Protein AF-Q0BGH8-F1 (afdb_monomer)

Secondary structure (DSSP, 8-state):
-GGGSS-HHHHHHHHHHHHHHHHHTTT-PPPHHHHHHHHHHHHHHHHHHTT-EEE---HHHHHHHHH---STT-BGGG---SSSEEEE---TTSTTTTTTEEEEEEEEEEEEEETTEEEEEEE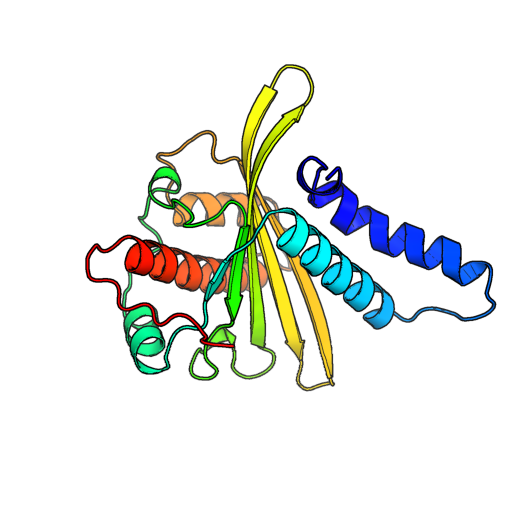EEEEEE-TTS-EEEEEEEEE-S-TT-BHHHHHHHHHHHS-TTTHHHHHHHHHHHHHHHHHHHHHHTSTT--------

Structure (mmCIF, N/CA/C/O backbone):
data_AF-Q0BGH8-F1
#
_entry.id   AF-Q0BGH8-F1
#
loop_
_atom_site.group_PDB
_atom_site.id
_atom_site.type_symbol
_atom_site.label_atom_id
_atom_site.label_alt_id
_atom_site.label_comp_id
_atom_site.label_asym_id
_atom_site.label_entity_id
_atom_site.label_seq_id
_atom_site.pdbx_PDB_ins_code
_atom_site.Cartn_x
_atom_site.Cartn_y
_atom_site.Cartn_z
_atom_site.occupancy
_atom_site.B_iso_or_equiv
_atom_site.auth_seq_id
_atom_site.auth_comp_id
_atom_site.auth_asym_id
_atom_site.auth_atom_id
_atom_site.pdbx_PDB_model_num
ATOM 1 N N . MET A 1 1 ? 8.820 -18.113 9.635 1.00 51.16 1 MET A N 1
ATOM 2 C CA . MET A 1 1 ? 9.498 -17.682 8.392 1.00 51.16 1 MET A CA 1
ATOM 3 C C . MET A 1 1 ? 10.102 -16.299 8.617 1.00 51.16 1 MET A C 1
ATOM 5 O O . MET A 1 1 ? 9.390 -15.420 9.074 1.00 51.16 1 MET A O 1
ATOM 9 N N . MET A 1 2 ? 11.405 -16.126 8.369 1.00 68.00 2 MET A N 1
ATOM 10 C CA . MET A 1 2 ? 12.213 -15.000 8.879 1.00 68.00 2 MET A CA 1
ATOM 11 C C . MET A 1 2 ? 11.871 -13.628 8.251 1.00 68.00 2 MET A C 1
ATOM 13 O O . MET A 1 2 ? 12.008 -12.605 8.904 1.00 68.00 2 MET A O 1
ATOM 17 N N . LEU A 1 3 ? 11.358 -13.582 7.012 1.00 73.00 3 LEU A N 1
ATOM 18 C CA . LEU A 1 3 ? 11.039 -12.331 6.289 1.00 73.00 3 LEU A CA 1
ATOM 19 C C . LEU A 1 3 ? 9.899 -11.503 6.911 1.00 73.00 3 LEU A C 1
ATOM 21 O O . LEU A 1 3 ? 9.822 -10.288 6.706 1.00 73.00 3 LEU A O 1
ATOM 25 N N . ALA A 1 4 ? 9.012 -12.141 7.679 1.00 69.06 4 ALA A N 1
ATOM 26 C CA . ALA A 1 4 ? 7.889 -11.468 8.326 1.00 69.06 4 ALA A CA 1
ATOM 27 C C . ALA A 1 4 ? 8.313 -10.557 9.495 1.00 69.06 4 ALA A C 1
ATOM 29 O O . ALA A 1 4 ? 7.564 -9.654 9.857 1.00 69.06 4 ALA A O 1
ATOM 30 N N . SER A 1 5 ? 9.512 -10.759 10.052 1.00 72.38 5 SER A N 1
ATOM 31 C CA . SER A 1 5 ? 10.025 -10.028 11.220 1.00 72.38 5 SER A CA 1
ATOM 32 C C . SER A 1 5 ? 11.093 -8.979 10.890 1.00 72.38 5 SER A C 1
ATOM 34 O O . SER A 1 5 ? 11.499 -8.231 11.770 1.00 72.38 5 SER A O 1
ATOM 36 N N . TYR A 1 6 ? 11.566 -8.905 9.642 1.00 76.94 6 TYR A N 1
ATOM 37 C CA . TYR A 1 6 ? 12.558 -7.904 9.234 1.00 76.94 6 TYR A CA 1
ATOM 38 C C . TYR A 1 6 ? 11.929 -6.540 8.925 1.00 76.94 6 TYR A C 1
ATOM 40 O O . TYR A 1 6 ? 10.777 -6.447 8.486 1.00 76.94 6 TYR A O 1
ATOM 48 N N . SER A 1 7 ? 12.737 -5.486 9.095 1.00 84.75 7 SER A N 1
ATOM 49 C CA . SER A 1 7 ? 12.401 -4.125 8.671 1.00 84.75 7 SER A CA 1
ATOM 50 C C . SER A 1 7 ? 12.221 -4.068 7.154 1.00 84.75 7 SER A C 1
ATOM 52 O O . SER A 1 7 ? 13.156 -4.327 6.392 1.00 84.75 7 SER A O 1
ATOM 54 N N . ILE A 1 8 ? 11.010 -3.718 6.720 1.00 86.81 8 ILE A N 1
ATOM 55 C CA . ILE A 1 8 ? 10.686 -3.592 5.297 1.00 86.81 8 ILE A CA 1
ATOM 56 C C . ILE A 1 8 ? 11.454 -2.419 4.684 1.00 86.81 8 ILE A C 1
ATOM 58 O O . ILE A 1 8 ? 11.935 -2.567 3.572 1.00 86.81 8 ILE A O 1
ATOM 62 N N . ASP A 1 9 ? 11.651 -1.309 5.403 1.00 88.06 9 ASP A N 1
ATOM 63 C CA . ASP A 1 9 ? 12.433 -0.159 4.922 1.00 88.06 9 ASP A CA 1
ATOM 64 C C . ASP A 1 9 ? 13.866 -0.554 4.575 1.00 88.06 9 ASP A C 1
ATOM 66 O O . ASP A 1 9 ? 14.388 -0.196 3.518 1.00 88.06 9 ASP A O 1
ATOM 70 N N . LEU A 1 10 ? 14.498 -1.332 5.460 1.00 87.75 10 LEU A N 1
ATOM 71 C CA . LEU A 1 10 ? 15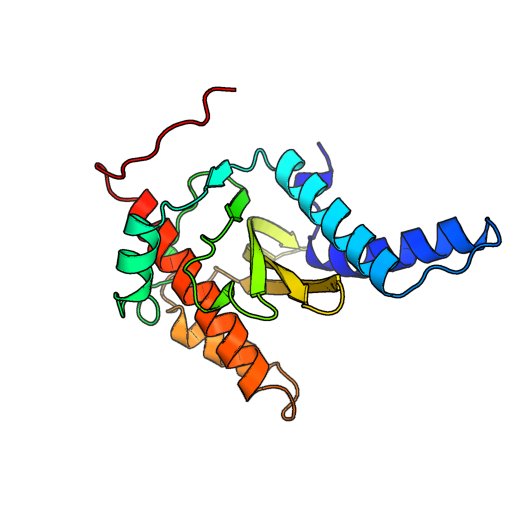.848 -1.834 5.241 1.00 87.75 10 LEU A CA 1
ATOM 72 C C . LEU A 1 10 ? 15.873 -2.739 4.007 1.00 87.75 10 LEU A C 1
ATOM 74 O O . LEU A 1 10 ? 16.669 -2.522 3.099 1.00 87.75 10 LEU A O 1
ATOM 78 N N . LEU A 1 11 ? 14.976 -3.727 3.943 1.00 89.44 11 LEU A N 1
ATOM 79 C CA . LEU A 1 11 ? 14.931 -4.664 2.822 1.00 89.44 11 LEU A CA 1
ATOM 80 C C . LEU A 1 11 ? 14.634 -3.949 1.495 1.00 89.44 11 LEU A C 1
ATOM 82 O O . LEU A 1 11 ? 15.295 -4.221 0.498 1.00 89.44 11 LEU A O 1
ATOM 86 N N . PHE A 1 12 ? 13.692 -3.008 1.479 1.00 89.81 12 PHE A N 1
ATOM 87 C CA . PHE A 1 12 ? 13.288 -2.256 0.290 1.00 89.81 12 PHE A CA 1
ATOM 88 C C . PHE A 1 12 ? 14.437 -1.418 -0.290 1.00 89.81 12 PHE A C 1
ATOM 90 O O . PHE A 1 12 ? 14.577 -1.302 -1.511 1.00 89.81 12 PHE A O 1
ATOM 97 N N . ASN A 1 13 ? 15.294 -0.875 0.579 1.00 89.19 13 ASN A N 1
ATOM 98 C CA . ASN A 1 13 ? 16.452 -0.076 0.181 1.00 89.19 13 ASN A CA 1
ATOM 99 C C . ASN A 1 13 ? 17.693 -0.922 -0.148 1.00 89.19 13 ASN A C 1
ATOM 101 O O . ASN A 1 13 ? 18.413 -0.608 -1.100 1.00 89.19 13 ASN A O 1
ATOM 105 N N . GLU A 1 14 ? 17.947 -1.996 0.603 1.00 90.19 14 GLU A N 1
ATOM 106 C CA . GLU A 1 14 ? 19.161 -2.810 0.465 1.00 90.19 14 GLU A CA 1
ATOM 107 C C . GLU A 1 14 ? 19.042 -3.919 -0.581 1.00 90.19 14 GLU A C 1
ATOM 109 O O . GLU A 1 14 ? 20.022 -4.239 -1.254 1.00 90.19 14 GLU A O 1
ATOM 114 N N . PHE A 1 15 ? 17.857 -4.497 -0.786 1.00 89.88 15 PHE A N 1
ATOM 115 C CA . PHE A 1 15 ? 17.700 -5.626 -1.702 1.00 89.88 15 PHE A CA 1
ATOM 116 C C . PHE A 1 15 ? 18.106 -5.301 -3.151 1.00 89.88 15 PHE A C 1
ATOM 118 O O . PHE A 1 15 ? 18.861 -6.081 -3.735 1.00 89.88 15 PHE A O 1
ATOM 125 N N . PRO A 1 16 ? 17.746 -4.142 -3.739 1.00 88.00 16 PRO A N 1
ATOM 126 C CA . PRO A 1 16 ? 18.235 -3.784 -5.072 1.00 88.00 16 PRO A CA 1
ATOM 127 C C . PRO A 1 16 ? 19.762 -3.616 -5.127 1.00 88.00 16 PRO A C 1
ATOM 129 O O . PRO A 1 16 ? 20.388 -3.950 -6.134 1.00 88.00 16 PRO A O 1
ATOM 132 N N . ARG A 1 17 ? 20.394 -3.140 -4.040 1.00 86.69 17 ARG A N 1
ATOM 133 C CA . ARG A 1 17 ? 21.864 -3.028 -3.938 1.00 86.69 17 ARG A CA 1
ATOM 134 C C . ARG A 1 17 ? 22.521 -4.404 -3.895 1.00 86.69 17 ARG A C 1
ATOM 136 O O . ARG A 1 17 ? 23.538 -4.620 -4.559 1.00 86.69 17 ARG A O 1
ATOM 143 N N . PHE A 1 18 ? 21.918 -5.334 -3.159 1.00 87.56 18 PHE A N 1
ATOM 144 C CA . PHE A 1 18 ? 22.338 -6.728 -3.114 1.00 87.56 18 PHE A CA 1
ATOM 145 C C . PHE A 1 18 ? 22.243 -7.378 -4.500 1.00 87.56 18 PHE A C 1
ATOM 147 O O . PHE A 1 18 ? 23.251 -7.874 -5.000 1.00 87.56 18 PHE A O 1
ATOM 154 N N . VAL A 1 19 ? 21.091 -7.274 -5.174 1.00 87.12 19 VAL A N 1
ATOM 155 C CA . VAL A 1 19 ? 20.891 -7.799 -6.538 1.00 87.12 19 VAL A CA 1
ATOM 156 C C . VAL A 1 19 ? 21.927 -7.220 -7.503 1.00 87.12 19 VAL A C 1
ATOM 158 O O . VAL A 1 19 ? 22.591 -7.967 -8.219 1.00 87.12 19 VAL A O 1
ATOM 161 N N . LYS A 1 20 ? 22.168 -5.905 -7.458 1.00 85.69 20 LYS A N 1
ATOM 162 C CA . LYS A 1 20 ? 23.208 -5.255 -8.267 1.00 85.69 20 LYS A CA 1
ATOM 163 C C . LYS A 1 20 ? 24.607 -5.809 -7.998 1.00 85.69 20 LYS A C 1
ATOM 165 O O . LYS A 1 20 ? 25.396 -5.948 -8.929 1.00 85.69 20 LYS A O 1
ATOM 170 N N . THR A 1 21 ? 24.929 -6.126 -6.748 1.00 84.25 21 THR A N 1
ATOM 171 C CA . THR A 1 21 ? 26.228 -6.706 -6.378 1.00 84.25 21 THR A CA 1
ATOM 172 C C . THR A 1 21 ? 26.361 -8.141 -6.887 1.00 84.25 21 THR A C 1
ATOM 174 O O . THR A 1 21 ? 27.388 -8.477 -7.471 1.00 84.25 21 THR A O 1
ATOM 177 N N . CYS A 1 22 ? 25.311 -8.956 -6.760 1.00 81.00 22 CYS A N 1
ATOM 178 C CA . CYS A 1 22 ? 25.288 -10.331 -7.261 1.00 81.00 22 CYS A CA 1
ATOM 179 C C . CYS A 1 22 ? 25.309 -10.418 -8.792 1.00 81.00 22 CYS A C 1
ATOM 181 O O . CYS A 1 22 ? 25.899 -11.341 -9.339 1.00 81.00 22 CYS A O 1
ATOM 183 N N . VAL A 1 23 ? 24.693 -9.475 -9.508 1.00 78.31 23 VAL A N 1
ATOM 184 C CA . VAL A 1 23 ? 24.671 -9.493 -10.983 1.00 78.31 23 VAL A CA 1
ATOM 185 C C . VAL A 1 23 ? 25.941 -8.891 -11.586 1.00 78.31 23 VAL A C 1
ATOM 187 O O . VAL A 1 23 ? 26.369 -9.318 -12.652 1.00 78.31 23 VAL A O 1
ATOM 190 N N . ARG A 1 24 ? 26.641 -7.989 -10.880 1.00 63.47 24 ARG A N 1
ATOM 191 C CA . ARG A 1 24 ? 27.976 -7.514 -11.297 1.00 63.47 24 ARG A CA 1
ATOM 192 C C . ARG A 1 24 ? 28.989 -8.648 -11.469 1.00 63.47 24 ARG A C 1
ATOM 194 O O . ARG A 1 24 ? 29.865 -8.535 -12.320 1.00 63.47 24 ARG A O 1
ATOM 201 N N . SER A 1 25 ? 28.859 -9.744 -10.718 1.00 62.34 25 SER A N 1
ATOM 202 C CA . SER A 1 25 ? 29.666 -10.952 -10.946 1.00 62.34 25 SER A CA 1
ATOM 203 C C . SER A 1 25 ? 29.303 -11.724 -12.224 1.00 62.34 25 SER A C 1
ATOM 205 O O . SER A 1 25 ? 30.065 -12.595 -12.628 1.00 62.34 25 SER A O 1
ATOM 207 N N . PHE A 1 26 ? 28.198 -11.385 -12.894 1.00 58.03 26 PHE A N 1
ATOM 208 C CA . PHE A 1 26 ? 27.678 -12.032 -14.103 1.00 58.03 26 PHE A CA 1
ATOM 209 C C . PHE A 1 26 ? 27.655 -11.100 -15.331 1.00 58.03 26 PHE A C 1
ATOM 211 O O . PHE A 1 26 ? 26.702 -11.134 -16.092 1.00 58.03 26 PHE A O 1
ATOM 218 N N . ALA A 1 27 ? 28.678 -10.260 -15.545 1.00 56.66 27 ALA A N 1
ATOM 219 C CA . ALA A 1 27 ? 28.968 -9.507 -16.790 1.00 56.66 27 ALA A CA 1
ATOM 220 C C . ALA A 1 27 ? 27.839 -8.668 -17.456 1.00 56.66 27 ALA A C 1
ATOM 222 O O . ALA A 1 27 ? 28.082 -8.026 -18.475 1.00 56.66 27 ALA A O 1
ATOM 223 N N . THR A 1 28 ? 26.632 -8.620 -16.894 1.00 68.25 28 THR A N 1
ATOM 224 C CA . THR A 1 28 ? 25.460 -7.916 -17.419 1.00 68.25 28 THR A CA 1
ATOM 225 C C . THR A 1 28 ? 25.169 -6.712 -16.534 1.00 68.25 28 THR A C 1
ATOM 227 O O . THR A 1 28 ? 25.144 -6.801 -15.306 1.00 68.25 28 THR A O 1
ATOM 230 N N . SER A 1 29 ? 25.003 -5.543 -17.150 1.00 73.06 29 SER A N 1
ATOM 231 C CA . SER A 1 29 ? 24.569 -4.343 -16.441 1.00 73.06 29 SER A CA 1
ATOM 232 C C . SER A 1 29 ? 23.060 -4.397 -16.235 1.00 73.06 29 SER A C 1
ATOM 234 O O . SER A 1 29 ? 22.333 -4.538 -17.212 1.00 73.06 29 SER A O 1
ATOM 236 N N . LEU A 1 30 ? 22.612 -4.240 -14.990 1.00 81.12 30 LEU A N 1
ATOM 237 C CA . LEU A 1 30 ? 21.200 -4.018 -14.679 1.00 81.12 30 LEU A CA 1
ATOM 238 C C . LEU A 1 30 ? 20.799 -2.591 -15.040 1.00 81.12 30 LEU A C 1
ATOM 240 O O . LEU A 1 30 ? 21.533 -1.645 -14.716 1.00 81.12 30 LEU A O 1
ATOM 244 N N . ASP A 1 31 ? 19.630 -2.444 -15.647 1.00 87.50 31 ASP A N 1
ATOM 245 C CA . ASP A 1 31 ? 19.007 -1.144 -15.863 1.00 87.50 31 ASP A CA 1
ATOM 246 C C . ASP A 1 31 ? 18.201 -0.695 -14.615 1.00 87.50 31 ASP A C 1
ATOM 248 O O . ASP A 1 31 ? 18.101 -1.425 -13.619 1.00 87.50 31 ASP A O 1
ATOM 252 N N . PRO A 1 32 ? 17.671 0.542 -14.581 1.00 88.12 32 PRO A N 1
ATOM 253 C CA . PRO A 1 32 ? 16.844 1.000 -13.464 1.00 88.12 32 PRO A CA 1
ATOM 254 C C . PRO A 1 32 ? 15.549 0.195 -13.250 1.00 88.12 32 PRO A C 1
ATOM 256 O O . PRO A 1 32 ? 15.140 0.029 -12.099 1.00 88.12 32 PRO A O 1
ATOM 259 N N . GLN A 1 33 ? 14.925 -0.329 -14.310 1.00 91.19 33 GLN A N 1
ATOM 260 C CA . GLN A 1 33 ? 13.687 -1.114 -14.226 1.00 91.19 33 GLN A CA 1
ATOM 261 C C . GLN A 1 33 ? 13.926 -2.491 -13.599 1.00 91.19 33 GLN A C 1
ATOM 263 O O . GLN A 1 33 ? 13.078 -2.993 -12.858 1.00 91.19 33 GLN A O 1
ATOM 268 N N . ASP A 1 34 ? 15.103 -3.084 -13.792 1.00 90.31 34 ASP A N 1
ATOM 269 C CA . ASP A 1 34 ? 15.504 -4.306 -13.089 1.00 90.31 34 ASP A CA 1
ATOM 270 C C . ASP A 1 34 ? 15.522 -4.113 -11.564 1.00 90.31 34 ASP A C 1
ATOM 272 O O . ASP A 1 34 ? 15.123 -4.997 -10.796 1.00 90.31 34 ASP A O 1
ATOM 276 N N . LEU A 1 35 ? 15.952 -2.936 -11.098 1.00 90.69 35 LEU A N 1
ATOM 277 C CA . LEU A 1 35 ? 15.976 -2.605 -9.672 1.00 90.69 35 LEU A CA 1
ATOM 278 C C . LEU A 1 35 ? 14.564 -2.382 -9.117 1.00 90.69 35 LEU A C 1
ATOM 280 O O . LEU A 1 35 ? 14.269 -2.823 -8.003 1.00 90.69 35 LEU A O 1
ATOM 284 N N . GLU A 1 36 ? 13.677 -1.758 -9.892 1.00 92.62 36 GLU A N 1
ATOM 285 C CA . GLU A 1 36 ? 12.253 -1.667 -9.552 1.00 92.62 36 GLU A CA 1
ATOM 286 C C . GLU A 1 36 ? 11.607 -3.063 -9.505 1.00 92.62 36 GLU A C 1
ATOM 288 O O . GLU A 1 36 ? 10.834 -3.372 -8.593 1.00 92.62 36 GLU A O 1
ATOM 293 N N . ASN A 1 37 ? 11.991 -3.965 -10.413 1.00 90.88 37 ASN A N 1
ATOM 294 C CA . ASN A 1 37 ? 11.515 -5.350 -10.434 1.00 90.88 37 ASN A CA 1
ATOM 295 C C . ASN A 1 37 ? 11.962 -6.106 -9.185 1.00 90.88 37 ASN A C 1
ATOM 297 O O . ASN A 1 37 ? 11.173 -6.856 -8.600 1.00 90.88 37 ASN A O 1
ATOM 301 N N . ALA A 1 38 ? 13.199 -5.876 -8.740 1.00 91.75 38 ALA A N 1
ATOM 302 C CA . ALA A 1 38 ? 13.709 -6.424 -7.493 1.00 91.75 38 ALA A CA 1
ATOM 303 C C . ALA A 1 38 ? 12.876 -5.947 -6.289 1.00 91.75 38 ALA A C 1
ATOM 305 O O . ALA A 1 38 ? 12.455 -6.779 -5.482 1.00 91.75 38 ALA A O 1
ATOM 306 N N . ARG A 1 39 ? 12.559 -4.645 -6.193 1.00 93.25 39 ARG A N 1
ATOM 307 C CA . ARG A 1 39 ? 11.682 -4.105 -5.132 1.00 93.25 39 ARG A CA 1
ATOM 308 C C . ARG A 1 39 ? 10.289 -4.722 -5.176 1.00 93.25 39 ARG A C 1
ATOM 310 O O . ARG A 1 39 ? 9.794 -5.193 -4.154 1.00 93.25 39 ARG A O 1
ATOM 317 N 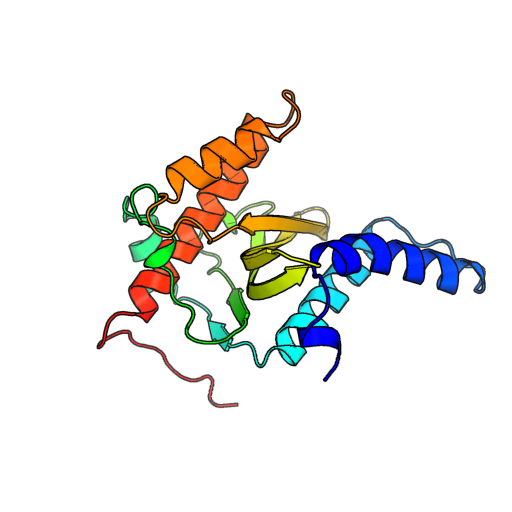N . ARG A 1 40 ? 9.671 -4.787 -6.359 1.00 91.75 40 ARG A N 1
ATOM 318 C CA . ARG A 1 40 ? 8.348 -5.400 -6.557 1.00 91.75 40 ARG A CA 1
ATOM 319 C C . ARG A 1 40 ? 8.334 -6.872 -6.136 1.00 91.75 40 ARG A C 1
ATOM 321 O O . ARG A 1 40 ? 7.427 -7.301 -5.421 1.00 91.75 40 ARG A O 1
ATOM 328 N N . SER A 1 41 ? 9.346 -7.637 -6.548 1.00 92.12 41 SER A N 1
ATOM 329 C CA . SER A 1 41 ? 9.502 -9.051 -6.189 1.00 92.12 41 SER A CA 1
ATOM 330 C C . SER A 1 41 ? 9.655 -9.238 -4.680 1.00 92.12 41 SER A C 1
ATOM 332 O O . SER A 1 41 ? 8.957 -10.064 -4.089 1.00 92.12 41 SER A O 1
ATOM 334 N N . LEU A 1 42 ? 10.503 -8.431 -4.037 1.00 92.38 42 LEU A N 1
ATOM 335 C CA . LEU A 1 42 ? 10.683 -8.447 -2.589 1.00 92.38 42 LEU A CA 1
ATOM 336 C C . LEU A 1 42 ? 9.364 -8.164 -1.859 1.00 92.38 42 LEU A C 1
ATOM 338 O O . LEU A 1 42 ? 8.975 -8.936 -0.986 1.00 92.38 42 LEU A O 1
ATOM 342 N N . THR A 1 43 ? 8.650 -7.099 -2.230 1.00 92.56 43 THR A N 1
ATOM 343 C CA . THR A 1 43 ? 7.360 -6.745 -1.617 1.00 92.56 43 THR A CA 1
ATOM 344 C C . THR A 1 43 ? 6.365 -7.900 -1.713 1.00 92.56 43 THR A C 1
ATOM 346 O O . THR A 1 43 ? 5.694 -8.217 -0.731 1.00 92.56 43 THR A O 1
ATOM 349 N N . ARG A 1 44 ? 6.313 -8.591 -2.860 1.00 92.19 44 ARG A N 1
ATOM 350 C CA . ARG A 1 44 ? 5.465 -9.776 -3.049 1.00 92.19 44 ARG A CA 1
ATOM 351 C C . ARG A 1 44 ? 5.871 -10.933 -2.133 1.00 92.19 44 ARG A C 1
ATOM 353 O O . ARG A 1 44 ? 5.005 -11.566 -1.534 1.00 92.19 44 ARG A O 1
ATOM 360 N N . GLN A 1 45 ? 7.168 -11.202 -1.992 1.00 92.69 45 GLN A N 1
ATOM 361 C CA . GLN A 1 45 ? 7.669 -12.244 -1.090 1.00 92.69 45 GLN A CA 1
ATOM 362 C C . GLN A 1 45 ? 7.332 -11.932 0.373 1.00 92.69 45 GLN A C 1
ATOM 364 O O . GLN A 1 45 ? 6.856 -12.807 1.092 1.00 92.69 45 GLN A O 1
ATOM 369 N N . ILE A 1 46 ? 7.513 -10.680 0.800 1.00 92.50 46 ILE A N 1
ATOM 370 C CA . ILE A 1 46 ? 7.164 -10.200 2.144 1.00 92.50 46 ILE A CA 1
ATOM 371 C C . ILE A 1 46 ? 5.651 -10.322 2.387 1.00 92.50 46 ILE A C 1
ATOM 373 O O . ILE A 1 46 ? 5.242 -10.774 3.453 1.00 92.50 46 ILE A O 1
ATOM 377 N N . TYR A 1 47 ? 4.827 -9.966 1.399 1.00 94.19 47 TYR A N 1
ATOM 378 C CA . TYR A 1 47 ? 3.369 -10.096 1.447 1.00 94.19 47 TYR A CA 1
ATOM 379 C C . TYR A 1 47 ? 2.915 -11.544 1.652 1.00 94.19 47 TYR A C 1
ATOM 381 O O . TYR A 1 47 ? 2.192 -11.828 2.609 1.00 94.19 47 TYR A O 1
ATOM 389 N N . HIS A 1 48 ? 3.390 -12.473 0.816 1.00 92.75 48 HIS A N 1
ATOM 390 C CA . HIS A 1 48 ? 3.075 -13.893 0.985 1.00 92.75 48 HIS A CA 1
ATOM 391 C C . HIS A 1 48 ? 3.606 -14.417 2.322 1.00 92.75 48 HIS A C 1
ATOM 393 O O . HIS A 1 48 ? 2.936 -15.197 2.992 1.00 92.75 48 HIS A O 1
ATOM 399 N N . ALA A 1 49 ? 4.768 -13.926 2.763 1.00 91.56 49 ALA A N 1
ATOM 400 C CA . ALA A 1 49 ? 5.341 -14.295 4.045 1.00 91.56 49 ALA A CA 1
ATOM 401 C C . ALA A 1 49 ? 4.566 -13.819 5.273 1.00 91.56 49 ALA A C 1
ATOM 403 O O . ALA A 1 49 ? 4.718 -14.393 6.351 1.00 91.56 49 ALA A O 1
ATOM 404 N N . SER A 1 50 ? 3.741 -12.793 5.104 1.00 90.06 50 SER A N 1
ATOM 405 C CA . SER A 1 50 ? 2.867 -12.244 6.133 1.00 90.06 50 SER A CA 1
ATOM 406 C C . SER A 1 50 ? 1.458 -12.839 6.120 1.00 90.06 50 SER A C 1
ATOM 408 O O . SER A 1 50 ? 0.609 -12.318 6.836 1.00 90.06 50 SER A O 1
ATOM 410 N N . ASN A 1 51 ? 1.199 -13.903 5.345 1.00 90.19 51 ASN A N 1
ATOM 411 C CA . ASN A 1 51 ? -0.149 -14.451 5.137 1.00 90.19 51 ASN A CA 1
ATOM 412 C C . ASN A 1 51 ? -1.138 -13.355 4.706 1.00 90.19 51 ASN A C 1
ATOM 414 O O . ASN A 1 51 ? -2.208 -13.196 5.293 1.00 90.19 51 ASN A O 1
ATOM 418 N N . GLY A 1 52 ? -0.724 -12.527 3.744 1.00 91.69 52 GLY A N 1
ATOM 419 C CA . GLY A 1 52 ? -1.509 -11.371 3.342 1.00 91.69 52 GLY A CA 1
ATOM 420 C C . GLY A 1 52 ? -2.824 -11.736 2.650 1.00 91.69 52 GLY A C 1
ATOM 421 O O . GLY A 1 52 ? -2.914 -12.749 1.959 1.00 91.69 52 GLY A O 1
ATOM 422 N N . ALA A 1 53 ? -3.825 -10.870 2.807 1.00 93.75 53 ALA A N 1
ATOM 423 C CA . ALA A 1 53 ? -5.102 -10.944 2.096 1.00 93.75 53 ALA A CA 1
ATOM 424 C C . ALA A 1 53 ? -5.086 -10.019 0.870 1.00 93.75 53 ALA A C 1
ATOM 426 O O . ALA A 1 53 ? -4.399 -8.994 0.881 1.00 93.75 53 ALA A O 1
ATOM 427 N N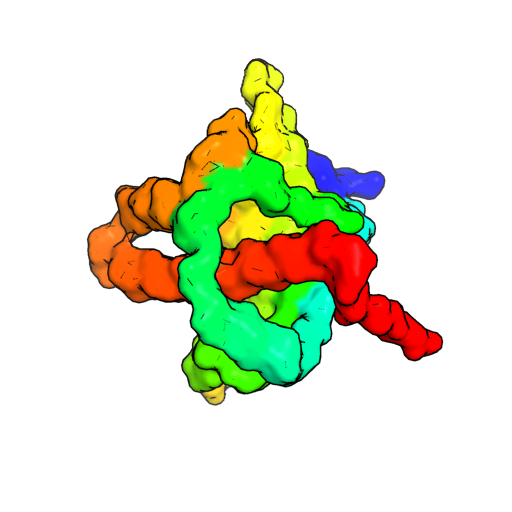 . MET A 1 54 ? -5.774 -10.388 -0.212 1.00 94.75 54 MET A N 1
ATOM 428 C CA . MET A 1 54 ? -5.883 -9.579 -1.432 1.00 94.75 54 MET A CA 1
ATOM 429 C C . MET A 1 54 ? -7.339 -9.186 -1.655 1.00 94.75 54 MET A C 1
ATOM 431 O O . MET A 1 54 ? -8.217 -10.027 -1.504 1.00 94.75 54 MET A O 1
ATOM 435 N N . TYR A 1 55 ? -7.573 -7.932 -2.033 1.00 94.12 55 TYR A N 1
ATOM 436 C CA . TYR A 1 55 ? -8.896 -7.429 -2.384 1.00 94.12 55 TYR A CA 1
ATOM 437 C C . TYR A 1 55 ? -8.844 -6.667 -3.702 1.00 94.12 55 TYR A C 1
ATOM 439 O O . TYR A 1 55 ? -7.958 -5.836 -3.924 1.00 94.12 55 TYR A O 1
ATOM 447 N N . GLU A 1 56 ? -9.840 -6.927 -4.540 1.00 94.00 56 GLU A N 1
ATOM 448 C CA . GLU A 1 56 ? -10.066 -6.234 -5.804 1.00 94.00 56 GLU A CA 1
ATOM 449 C C . GLU A 1 56 ? -11.459 -5.591 -5.751 1.00 94.00 56 GLU A C 1
ATOM 451 O O . GLU A 1 56 ? -12.471 -6.278 -5.905 1.00 94.00 56 GLU A O 1
ATOM 456 N N . PRO A 1 57 ? -11.564 -4.282 -5.459 1.00 91.88 57 PRO A N 1
ATOM 457 C CA . PRO A 1 57 ? -12.860 -3.625 -5.379 1.00 91.88 57 PRO A CA 1
ATOM 458 C C . PRO A 1 57 ? -13.595 -3.670 -6.722 1.00 91.88 57 PRO A C 1
ATOM 460 O O . PRO A 1 57 ? -13.039 -3.345 -7.777 1.00 91.88 57 PRO A O 1
ATOM 463 N N . THR A 1 58 ? -14.886 -4.009 -6.686 1.00 90.69 58 THR A N 1
ATOM 464 C CA . THR A 1 58 ? -15.737 -3.933 -7.880 1.00 90.69 58 THR A CA 1
ATOM 465 C C . THR A 1 58 ? -15.823 -2.491 -8.385 1.00 90.69 58 THR A C 1
ATOM 467 O O . THR A 1 58 ? -15.667 -1.534 -7.626 1.00 90.69 58 THR A O 1
ATOM 470 N N . ALA A 1 59 ? -16.147 -2.300 -9.666 1.00 89.12 59 ALA A N 1
ATOM 471 C CA . ALA A 1 59 ? -16.306 -0.955 -10.227 1.00 89.12 59 ALA A CA 1
ATOM 472 C C . ALA A 1 59 ? -17.410 -0.134 -9.525 1.00 89.12 59 ALA A C 1
ATOM 474 O O . ALA A 1 59 ? -17.335 1.093 -9.476 1.00 89.12 59 ALA A O 1
ATOM 475 N N . ALA A 1 60 ? -18.444 -0.795 -8.989 1.00 89.12 60 ALA A N 1
ATOM 476 C CA . ALA A 1 60 ? -19.510 -0.136 -8.239 1.00 89.12 60 ALA A CA 1
ATOM 477 C C . ALA A 1 60 ? -19.024 0.335 -6.863 1.00 89.12 60 ALA A C 1
ATOM 479 O O . ALA A 1 60 ? -19.211 1.505 -6.532 1.00 89.12 60 ALA A O 1
ATOM 480 N N . LEU A 1 61 ? -18.350 -0.545 -6.111 1.00 90.50 61 LEU A N 1
ATOM 481 C CA . LEU A 1 61 ? -17.741 -0.182 -4.833 1.00 90.50 61 LEU A CA 1
ATOM 482 C C . LEU A 1 61 ? -16.711 0.933 -5.031 1.00 90.50 61 LEU A C 1
ATOM 484 O O . LEU A 1 61 ? -16.746 1.924 -4.317 1.00 90.50 61 LEU A O 1
ATOM 488 N N . HIS A 1 62 ? -15.869 0.828 -6.063 1.00 87.50 62 HIS A N 1
ATOM 489 C CA . HIS A 1 62 ? -14.910 1.867 -6.431 1.00 87.50 62 HIS A CA 1
ATOM 490 C C . HIS A 1 62 ? -15.561 3.253 -6.541 1.00 87.50 62 HIS A C 1
ATOM 492 O O . HIS A 1 62 ? -15.140 4.181 -5.859 1.00 87.50 62 HIS A O 1
ATOM 498 N N . ARG A 1 63 ? -16.619 3.389 -7.353 1.00 88.44 63 ARG A N 1
ATOM 499 C CA . ARG A 1 63 ? -17.320 4.674 -7.540 1.00 88.44 63 ARG A CA 1
ATOM 500 C C . ARG A 1 63 ? -17.893 5.226 -6.235 1.00 88.44 63 ARG A C 1
ATOM 502 O O . ARG A 1 63 ? -17.881 6.437 -6.037 1.00 88.44 63 ARG A O 1
ATOM 509 N N . LEU A 1 64 ? -18.378 4.350 -5.356 1.00 88.25 64 LEU A N 1
ATOM 510 C CA . LEU A 1 64 ? -18.867 4.748 -4.040 1.00 88.25 64 LEU A CA 1
ATOM 511 C C . LEU A 1 64 ? -17.732 5.321 -3.182 1.00 88.25 64 LEU A C 1
ATOM 513 O O . LEU A 1 64 ? -17.875 6.424 -2.655 1.00 88.25 64 LEU A O 1
ATOM 517 N N . LEU A 1 65 ? -16.603 4.609 -3.085 1.00 88.44 65 LEU A N 1
ATOM 518 C CA . LEU A 1 65 ? -15.442 5.060 -2.311 1.00 88.44 65 LEU A CA 1
ATOM 519 C C . LEU A 1 65 ? -14.887 6.380 -2.869 1.00 88.44 65 LEU A C 1
ATOM 521 O O . LEU A 1 65 ? -14.594 7.290 -2.104 1.00 88.44 65 LEU A O 1
ATOM 525 N N . ASP A 1 66 ? -14.803 6.524 -4.190 1.00 84.38 66 ASP A N 1
ATOM 526 C CA . ASP A 1 66 ? -14.315 7.742 -4.854 1.00 84.38 66 ASP A CA 1
ATOM 527 C C . ASP A 1 66 ? -15.164 8.978 -4.497 1.00 84.38 66 ASP A C 1
ATOM 529 O O . ASP A 1 66 ? -14.631 10.049 -4.235 1.00 84.38 66 ASP A O 1
ATOM 533 N N . SER A 1 67 ? -16.487 8.816 -4.383 1.00 84.06 67 SER A N 1
ATOM 534 C CA . SER A 1 67 ? -17.413 9.918 -4.073 1.00 84.06 67 SER A CA 1
ATOM 535 C C . SER A 1 67 ? -17.472 10.347 -2.598 1.00 84.06 67 SER A C 1
ATOM 537 O O . SER A 1 67 ? -18.068 11.377 -2.281 1.00 84.06 67 SER A O 1
ATOM 539 N N . ALA A 1 68 ? -16.909 9.559 -1.677 1.00 84.56 68 ALA A N 1
ATOM 540 C CA . ALA A 1 68 ? -17.090 9.764 -0.241 1.00 84.56 68 ALA A CA 1
ATOM 541 C C . ALA A 1 68 ? -15.940 10.570 0.380 1.00 84.56 68 ALA A C 1
ATOM 543 O O . ALA A 1 68 ? -14.848 10.045 0.534 1.00 84.56 68 ALA A O 1
ATOM 544 N N . TYR A 1 69 ? -16.167 11.801 0.832 1.00 83.81 69 TYR A N 1
ATOM 545 C CA . TYR A 1 69 ? -15.134 12.619 1.489 1.00 83.81 69 TYR A CA 1
ATOM 546 C C . TYR A 1 69 ? -15.048 12.333 2.991 1.00 83.81 69 TYR A C 1
ATOM 548 O O . TYR A 1 69 ? -15.504 13.128 3.807 1.00 83.81 69 TYR A O 1
ATOM 556 N N . ILE A 1 70 ? -14.525 11.160 3.355 1.00 87.44 70 ILE A N 1
ATOM 557 C CA . ILE A 1 70 ? -14.485 10.713 4.760 1.00 87.44 70 ILE A CA 1
ATOM 558 C C . ILE A 1 70 ? -13.089 10.360 5.275 1.00 87.44 70 ILE A C 1
ATOM 560 O O . ILE A 1 70 ? -12.934 10.182 6.473 1.00 87.44 70 ILE A O 1
ATOM 564 N N . ALA A 1 71 ? -12.083 10.209 4.410 1.00 88.56 71 ALA A N 1
ATOM 565 C CA . ALA A 1 71 ? -10.812 9.602 4.814 1.00 88.56 71 ALA A CA 1
ATOM 566 C C . ALA A 1 71 ? -9.946 10.510 5.699 1.00 88.56 71 ALA A C 1
ATOM 568 O O . ALA A 1 71 ? -9.312 10.013 6.625 1.00 88.56 71 ALA A O 1
ATOM 569 N N . ASP A 1 72 ? -9.935 11.817 5.431 1.00 90.62 72 ASP A N 1
ATOM 570 C CA . ASP A 1 72 ? -9.030 12.786 6.064 1.00 90.62 72 ASP A CA 1
ATOM 571 C C . ASP A 1 72 ? -9.160 12.834 7.591 1.00 90.62 72 ASP A C 1
ATOM 573 O O . ASP A 1 72 ? -8.154 12.947 8.295 1.00 90.62 72 ASP A O 1
ATOM 577 N N . ASP A 1 73 ? -10.389 12.707 8.093 1.00 92.31 73 ASP A N 1
ATOM 578 C CA . ASP A 1 73 ? -10.719 12.821 9.515 1.00 92.31 73 ASP A CA 1
ATOM 579 C C . ASP A 1 73 ? -10.692 11.475 10.251 1.00 92.31 73 ASP A C 1
ATOM 581 O O . ASP A 1 73 ? -10.933 11.423 11.456 1.00 92.31 73 ASP A O 1
ATOM 585 N N . VAL A 1 74 ? -10.400 10.373 9.555 1.00 92.00 74 VAL A N 1
ATOM 586 C CA . VAL A 1 74 ? -10.376 9.038 10.162 1.00 92.00 74 VAL A CA 1
ATOM 587 C C . VAL A 1 74 ? -9.126 8.905 11.030 1.00 92.00 74 VAL A C 1
ATOM 589 O O . VAL A 1 74 ? -8.014 9.019 10.507 1.00 92.00 74 VAL A O 1
ATOM 592 N N . PRO A 1 75 ? -9.269 8.618 12.337 1.00 92.06 75 PRO A N 1
ATOM 593 C CA . PRO A 1 75 ? -8.138 8.263 13.180 1.00 92.06 75 PRO A CA 1
ATOM 594 C C . PRO A 1 75 ? -7.490 6.977 12.678 1.00 92.06 75 PRO A C 1
ATOM 596 O O . PRO A 1 75 ? -8.176 5.985 12.404 1.00 92.06 75 PRO A O 1
ATOM 599 N N . ILE A 1 76 ? -6.164 6.957 12.594 1.00 87.81 76 ILE A N 1
ATOM 600 C CA . ILE A 1 76 ? -5.423 5.809 12.069 1.00 87.81 76 ILE A CA 1
ATOM 601 C C . ILE A 1 76 ? -5.629 4.543 12.907 1.00 87.81 76 ILE A C 1
ATOM 603 O O . ILE A 1 76 ? -5.592 3.435 12.375 1.00 87.81 76 ILE A O 1
ATOM 607 N N . GLY A 1 77 ? -5.938 4.691 14.198 1.00 85.31 77 GLY A N 1
ATOM 608 C CA . GLY A 1 77 ? -6.308 3.589 15.083 1.00 85.31 77 GLY A CA 1
ATOM 609 C C . GLY A 1 77 ? -7.580 2.850 14.662 1.00 85.31 77 GLY A C 1
ATOM 610 O O . GLY A 1 77 ? -7.699 1.658 14.932 1.00 85.31 77 GLY A O 1
ATOM 611 N N . LEU A 1 78 ? -8.504 3.507 13.946 1.00 86.25 78 LEU A N 1
ATOM 612 C CA . LEU A 1 78 ? -9.706 2.857 13.410 1.00 86.25 78 LEU A CA 1
ATOM 613 C C . LEU A 1 78 ? -9.414 2.001 12.173 1.00 86.25 78 LEU A C 1
ATOM 615 O O . LEU A 1 78 ? -10.265 1.207 11.765 1.00 86.25 78 LEU A O 1
ATOM 619 N N . VAL A 1 79 ? -8.224 2.116 11.585 1.00 83.50 79 VAL A N 1
ATOM 620 C CA . VAL A 1 79 ? -7.803 1.321 10.434 1.00 83.50 79 VAL A CA 1
ATOM 621 C C . VAL A 1 79 ? -7.242 -0.019 10.934 1.00 83.50 79 VAL A C 1
ATOM 623 O O . VAL A 1 79 ? -6.045 -0.180 11.186 1.00 83.50 79 VAL A O 1
ATOM 626 N N . GLU A 1 80 ? -8.122 -1.010 11.094 1.00 83.38 80 GLU A N 1
ATOM 627 C CA . GLU A 1 80 ? -7.721 -2.390 11.413 1.00 83.38 80 GLU A CA 1
ATOM 628 C C . GLU A 1 80 ? -7.729 -3.238 10.151 1.00 83.38 80 GLU A C 1
ATOM 630 O O . GLU A 1 80 ? -8.672 -3.203 9.361 1.00 83.38 80 GLU A O 1
ATOM 635 N N . PHE A 1 81 ? -6.658 -3.999 9.959 1.00 85.25 81 PHE A N 1
ATOM 636 C CA . PHE A 1 81 ? -6.503 -4.817 8.770 1.00 85.25 81 PHE A CA 1
ATOM 637 C C . PHE A 1 81 ? -7.143 -6.190 8.977 1.00 85.25 81 PHE A C 1
ATOM 639 O O . PHE A 1 81 ? -6.968 -6.782 10.042 1.00 85.25 81 PHE A O 1
ATOM 646 N N . PRO A 1 82 ? -7.795 -6.752 7.945 1.00 86.12 82 PRO A N 1
ATOM 647 C CA . PRO A 1 82 ? -8.339 -8.108 8.014 1.00 86.12 82 PRO A CA 1
ATOM 648 C C . PRO A 1 82 ? -7.242 -9.189 8.086 1.00 86.12 82 PRO A C 1
ATOM 650 O O . PRO A 1 82 ? -7.530 -10.343 8.384 1.00 86.12 82 PRO A O 1
ATOM 653 N N . ALA A 1 83 ? -5.985 -8.833 7.798 1.00 88.69 83 ALA A N 1
ATOM 654 C CA . ALA A 1 83 ? -4.819 -9.711 7.849 1.00 88.69 83 ALA A CA 1
ATOM 655 C C . ALA A 1 83 ? -3.539 -8.901 8.163 1.00 88.69 83 ALA A C 1
ATOM 657 O O . ALA A 1 83 ? -3.527 -7.684 7.965 1.00 88.69 83 ALA A O 1
ATOM 658 N N . PRO A 1 84 ? -2.428 -9.539 8.589 1.00 87.81 84 PRO A N 1
ATOM 659 C CA . PRO A 1 84 ? -1.169 -8.838 8.897 1.00 87.81 84 PRO A CA 1
ATOM 660 C C . PRO A 1 84 ? -0.563 -8.059 7.714 1.00 87.81 84 PRO A C 1
ATOM 662 O O . PRO A 1 84 ? 0.203 -7.110 7.902 1.00 87.81 84 PRO A O 1
ATOM 665 N N . ALA A 1 85 ? -0.903 -8.461 6.488 1.00 92.69 85 ALA A N 1
ATOM 666 C CA . ALA A 1 85 ? -0.637 -7.706 5.274 1.00 92.69 85 ALA A CA 1
ATOM 667 C C . ALA A 1 85 ? -1.892 -7.659 4.396 1.00 92.69 85 ALA A C 1
ATOM 669 O O . ALA A 1 85 ? -2.656 -8.622 4.324 1.00 92.69 85 ALA A O 1
ATOM 670 N N . LEU A 1 86 ? -2.079 -6.549 3.698 1.00 94.69 86 LEU A N 1
ATOM 671 C CA . LEU A 1 86 ? -3.214 -6.310 2.818 1.00 94.69 86 LEU A CA 1
ATOM 672 C C . LEU A 1 86 ? -2.688 -5.895 1.448 1.00 94.69 86 LEU A C 1
ATOM 674 O O . LEU A 1 86 ? -1.849 -5.007 1.355 1.00 94.69 86 LEU A O 1
ATOM 678 N N . ARG A 1 87 ? -3.177 -6.513 0.378 1.00 95.94 87 ARG A N 1
ATOM 679 C CA . ARG A 1 87 ? -2.949 -6.059 -0.992 1.00 95.94 87 ARG A CA 1
ATOM 680 C C . ARG A 1 87 ? -4.269 -5.602 -1.580 1.00 95.94 87 ARG A C 1
ATOM 682 O O . ARG A 1 87 ? -5.237 -6.352 -1.582 1.00 95.94 87 ARG A O 1
ATOM 689 N N . VAL A 1 88 ? -4.275 -4.399 -2.123 1.00 95.06 88 VAL A N 1
ATOM 690 C CA . VAL A 1 88 ? -5.392 -3.843 -2.876 1.00 95.06 88 VAL A CA 1
ATOM 691 C C . VAL A 1 88 ? -4.966 -3.743 -4.332 1.00 95.06 88 VAL A C 1
ATOM 693 O O . VAL A 1 88 ? -3.902 -3.189 -4.628 1.00 95.06 88 VAL A O 1
ATOM 696 N N . VAL A 1 89 ? -5.776 -4.289 -5.234 1.00 94.44 89 VAL A N 1
ATOM 697 C CA . VAL A 1 89 ? -5.661 -4.060 -6.678 1.00 94.44 89 VAL A CA 1
ATOM 698 C C . VAL A 1 89 ? -6.766 -3.074 -7.049 1.00 94.44 89 VAL A C 1
ATOM 700 O O . VAL A 1 89 ? -7.938 -3.454 -7.043 1.00 94.44 89 VAL A O 1
ATOM 703 N N . PRO A 1 90 ? -6.438 -1.792 -7.281 1.00 92.12 90 PRO A N 1
ATOM 704 C CA . PRO A 1 90 ? -7.453 -0.793 -7.570 1.00 92.12 90 PRO A CA 1
ATOM 705 C C . PRO A 1 90 ? -8.192 -1.098 -8.873 1.00 92.12 90 PRO A C 1
ATOM 707 O O . PRO A 1 90 ? -7.616 -1.624 -9.827 1.00 92.12 90 PRO A O 1
ATOM 710 N N . ASN A 1 91 ? -9.466 -0.718 -8.933 1.00 90.31 91 ASN A N 1
ATOM 711 C CA . ASN A 1 91 ? -10.250 -0.837 -10.156 1.00 90.31 91 ASN A CA 1
ATOM 712 C C . ASN A 1 91 ? -9.767 0.166 -11.219 1.00 90.31 91 ASN A C 1
ATOM 714 O O . ASN A 1 91 ? -9.437 1.307 -10.895 1.00 90.31 91 ASN A O 1
ATOM 718 N N . SER A 1 92 ? -9.823 -0.207 -12.502 1.00 87.38 92 SER A N 1
ATOM 719 C CA . SER A 1 92 ? -9.398 0.674 -13.599 1.00 87.38 92 SER A CA 1
ATOM 720 C C . SER A 1 92 ? -10.244 1.941 -13.772 1.00 87.38 92 SER A C 1
ATOM 722 O O . SER A 1 92 ? -9.814 2.892 -14.426 1.00 87.38 92 SER A O 1
ATOM 724 N N . ALA A 1 93 ? -11.432 1.989 -13.163 1.00 84.62 93 ALA A N 1
ATOM 725 C CA . ALA A 1 93 ? -12.262 3.185 -13.097 1.00 84.62 93 ALA A CA 1
ATOM 726 C C . ALA A 1 93 ? -11.712 4.276 -12.156 1.00 84.62 93 ALA A C 1
ATOM 728 O O . ALA A 1 93 ? -12.184 5.410 -12.234 1.00 84.62 93 ALA A O 1
ATOM 729 N N . TRP A 1 94 ? -10.744 3.966 -11.288 1.00 85.81 94 TRP A N 1
ATOM 730 C CA . TRP A 1 94 ? -10.139 4.936 -10.376 1.00 85.81 94 TRP A CA 1
ATOM 731 C C . TRP A 1 94 ? -9.278 5.958 -11.101 1.00 85.81 94 TRP A C 1
ATOM 733 O O . TRP A 1 94 ? -8.463 5.606 -11.951 1.00 85.81 94 TRP A O 1
ATOM 743 N N . GLN A 1 95 ? -9.400 7.231 -10.715 1.00 79.44 95 GLN A N 1
ATOM 744 C CA . GLN A 1 95 ? -8.544 8.285 -11.250 1.00 79.44 95 GLN A CA 1
ATOM 745 C C . GLN A 1 95 ? -7.060 7.988 -11.003 1.00 79.44 95 GLN A C 1
ATOM 747 O O . GLN A 1 95 ? -6.258 8.212 -11.898 1.00 79.44 95 GLN A O 1
ATOM 752 N N . GLY A 1 96 ? -6.706 7.406 -9.851 1.00 78.62 96 GLY A N 1
ATOM 753 C CA . GLY A 1 96 ? -5.328 7.014 -9.537 1.00 78.62 96 GLY A CA 1
ATOM 754 C C . GLY A 1 96 ? -4.823 5.819 -10.349 1.00 78.62 96 GLY A C 1
ATOM 755 O O . GLY A 1 96 ? -3.641 5.504 -10.284 1.00 78.62 96 GLY A O 1
ATOM 756 N N . TYR A 1 97 ? -5.695 5.151 -11.113 1.00 80.12 97 TYR A N 1
ATOM 757 C CA . TYR A 1 97 ? -5.346 4.073 -12.041 1.00 80.12 97 TYR A CA 1
ATOM 758 C C . TYR A 1 97 ? -5.190 4.567 -13.491 1.00 80.12 97 TYR A C 1
ATOM 760 O O . TYR A 1 97 ? -4.461 3.945 -14.273 1.00 80.12 97 TYR A O 1
ATOM 768 N N . ARG A 1 98 ? -5.872 5.656 -13.869 1.00 76.50 98 ARG A N 1
ATOM 769 C CA . ARG A 1 98 ? -5.795 6.235 -15.220 1.00 76.50 98 ARG A CA 1
ATOM 770 C C . ARG A 1 98 ? -4.421 6.849 -15.462 1.00 76.50 98 ARG A C 1
ATOM 772 O O . ARG A 1 98 ? -3.838 7.354 -14.518 1.00 76.50 98 ARG A O 1
ATOM 779 N N . ASP A 1 99 ? -3.960 6.773 -16.713 1.00 71.81 99 ASP A N 1
ATOM 780 C CA . ASP A 1 99 ? -2.770 7.436 -17.269 1.00 71.81 99 ASP A CA 1
ATOM 781 C C . ASP A 1 99 ? -1.602 7.573 -16.282 1.00 71.81 99 ASP A C 1
ATOM 783 O O . ASP A 1 99 ? -1.522 8.526 -15.515 1.00 71.81 99 ASP A O 1
ATOM 787 N N . ASP A 1 100 ? -0.679 6.609 -16.326 1.00 83.88 100 ASP A N 1
ATOM 788 C CA . ASP A 1 100 ? 0.421 6.471 -15.365 1.00 83.88 100 ASP A CA 1
ATOM 789 C C . ASP A 1 100 ? -0.065 6.179 -13.932 1.00 83.88 100 ASP A C 1
ATOM 791 O O . ASP A 1 100 ? 0.223 6.905 -12.984 1.00 83.88 100 ASP A O 1
ATOM 795 N N . GLY A 1 101 ? -0.828 5.099 -13.758 1.00 88.19 101 GLY A N 1
ATOM 796 C CA . GLY A 1 101 ? -1.583 4.837 -12.533 1.00 88.19 101 GLY A CA 1
ATOM 797 C C . GLY A 1 101 ? -1.047 3.726 -11.629 1.00 88.19 101 GLY A C 1
ATOM 798 O O . GLY A 1 101 ? -0.236 2.880 -12.010 1.00 88.19 101 GLY A O 1
ATOM 799 N N . VAL A 1 102 ? -1.550 3.707 -10.399 1.00 93.12 102 VAL A N 1
ATOM 800 C CA . VAL A 1 102 ? -1.257 2.713 -9.366 1.00 93.12 102 VAL A CA 1
ATOM 801 C C . VAL A 1 102 ? -1.994 1.406 -9.667 1.00 93.12 102 VAL A C 1
ATOM 803 O O . VAL A 1 102 ? -3.220 1.346 -9.697 1.00 93.12 102 VAL A O 1
ATOM 806 N N . ARG A 1 103 ? -1.224 0.337 -9.875 1.00 93.12 103 ARG A N 1
ATOM 807 C CA . ARG A 1 103 ? -1.689 -1.026 -10.178 1.00 93.12 103 ARG A CA 1
ATOM 808 C C . ARG A 1 103 ? -1.863 -1.891 -8.940 1.00 93.12 103 ARG A C 1
ATOM 810 O O . ARG A 1 103 ? -2.637 -2.842 -8.953 1.00 93.12 103 ARG A O 1
ATOM 817 N N . ALA A 1 104 ? -1.123 -1.597 -7.877 1.00 95.38 104 ALA A N 1
ATOM 818 C CA . ALA A 1 104 ? -1.273 -2.288 -6.607 1.00 95.38 104 ALA A CA 1
ATOM 819 C C . ALA A 1 104 ? -0.832 -1.404 -5.446 1.00 95.38 104 ALA A C 1
ATOM 821 O O . ALA A 1 104 ? 0.120 -0.632 -5.563 1.00 95.38 104 ALA A O 1
ATOM 822 N N . ILE A 1 105 ? -1.494 -1.591 -4.310 1.00 96.19 105 ILE A N 1
ATOM 823 C CA . ILE A 1 105 ? -1.128 -0.992 -3.031 1.00 96.19 105 ILE A CA 1
ATOM 824 C C . ILE A 1 105 ? -0.987 -2.135 -2.031 1.00 96.19 105 ILE A C 1
ATOM 826 O O . ILE A 1 105 ? -1.892 -2.954 -1.889 1.00 96.19 105 ILE A O 1
ATOM 830 N N . VAL A 1 106 ? 0.157 -2.233 -1.365 1.00 96.25 106 VAL A N 1
ATOM 831 C CA . VAL A 1 106 ? 0.444 -3.273 -0.377 1.00 96.25 106 VAL A CA 1
ATOM 832 C C . VAL A 1 106 ? 0.697 -2.611 0.963 1.00 96.25 106 VAL A C 1
ATOM 834 O O . VAL A 1 106 ? 1.594 -1.784 1.093 1.00 96.25 106 VAL A O 1
ATOM 837 N N . LEU A 1 107 ? -0.087 -2.989 1.961 1.00 94.62 107 LEU A N 1
ATOM 838 C CA . LEU A 1 107 ? -0.005 -2.486 3.315 1.00 94.62 107 LEU A CA 1
ATOM 839 C C . LEU A 1 107 ? 0.523 -3.567 4.240 1.00 94.62 107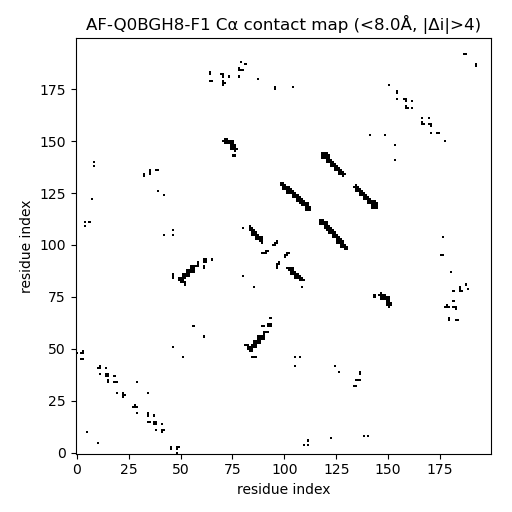 LEU A C 1
ATOM 841 O O . LEU A 1 107 ? 0.122 -4.730 4.167 1.00 94.62 107 LEU A O 1
ATOM 845 N N . PHE A 1 108 ? 1.390 -3.158 5.151 1.00 91.75 108 PHE A N 1
ATOM 846 C CA . PHE A 1 108 ? 1.905 -3.996 6.216 1.00 91.75 108 PHE A CA 1
ATOM 847 C C . PHE A 1 108 ? 1.698 -3.273 7.532 1.00 91.75 108 PHE A C 1
ATOM 849 O O . PHE A 1 108 ? 2.144 -2.136 7.688 1.00 91.75 108 PHE A O 1
ATOM 856 N N . ARG A 1 109 ? 1.071 -3.952 8.488 1.00 87.38 109 ARG A N 1
ATOM 857 C CA . ARG A 1 109 ? 1.055 -3.508 9.877 1.00 87.38 109 ARG A CA 1
ATOM 858 C C . ARG A 1 109 ? 1.932 -4.463 10.664 1.00 87.38 109 ARG A C 1
ATOM 860 O O . ARG A 1 109 ? 1.620 -5.645 10.785 1.00 87.38 109 ARG A O 1
ATOM 867 N N . ARG A 1 110 ? 3.080 -3.972 11.123 1.00 81.62 110 ARG A N 1
ATOM 868 C CA . ARG A 1 110 ? 4.045 -4.772 11.883 1.00 81.62 110 ARG A CA 1
ATOM 869 C C . ARG A 1 110 ? 4.445 -4.030 13.139 1.00 81.62 110 ARG A C 1
ATOM 871 O O . ARG A 1 110 ? 4.777 -2.849 13.071 1.00 81.62 110 ARG A O 1
ATOM 878 N N . ARG A 1 111 ? 4.500 -4.763 14.245 1.00 75.69 111 ARG A N 1
ATOM 879 C CA . ARG A 1 111 ? 5.186 -4.313 15.448 1.00 75.69 111 ARG A CA 1
ATOM 880 C C . ARG A 1 111 ? 6.686 -4.398 15.194 1.00 75.69 111 ARG A C 1
ATOM 882 O O . ARG A 1 111 ? 7.191 -5.478 14.887 1.00 75.69 111 ARG A O 1
ATOM 889 N N . LEU A 1 112 ? 7.381 -3.268 15.262 1.00 68.06 112 LEU A N 1
ATOM 890 C CA . LEU A 1 112 ? 8.837 -3.249 15.205 1.00 68.06 112 LEU A CA 1
ATOM 891 C C . LEU A 1 112 ? 9.372 -3.213 16.634 1.00 68.06 112 LEU A C 1
ATOM 893 O O . LEU A 1 112 ? 9.019 -2.332 17.416 1.00 68.06 112 LEU A O 1
ATOM 897 N N . GLU A 1 113 ? 10.240 -4.164 16.958 1.00 62.81 113 GLU A N 1
ATOM 898 C CA . GLU A 1 113 ? 11.032 -4.137 18.182 1.00 62.81 113 GLU A CA 1
ATOM 899 C C . GLU A 1 113 ? 12.427 -3.624 17.813 1.00 62.81 113 GLU A C 1
ATOM 901 O O . GLU A 1 113 ? 13.197 -4.314 17.145 1.00 62.81 113 GLU A O 1
ATOM 906 N N . SER A 1 114 ? 12.741 -2.382 18.185 1.00 55.84 114 SER A N 1
ATOM 907 C CA . SER A 1 114 ? 14.068 -1.796 17.976 1.00 55.84 114 SER A CA 1
ATOM 908 C C . SER A 1 114 ? 14.629 -1.329 19.313 1.00 55.84 114 SER A C 1
ATOM 910 O O . SER A 1 114 ? 14.323 -0.235 19.784 1.00 55.84 114 SER A O 1
ATOM 912 N N . GLY A 1 115 ? 15.463 -2.165 19.934 1.00 64.69 115 GLY A N 1
ATOM 913 C CA . GLY A 1 115 ? 16.077 -1.856 21.226 1.00 64.69 115 GLY A CA 1
ATOM 914 C C . GLY A 1 115 ? 15.033 -1.697 22.336 1.00 64.69 115 GLY A C 1
ATOM 915 O O . GLY A 1 115 ? 14.401 -2.671 22.727 1.00 64.69 115 GLY A O 1
ATOM 916 N N . THR A 1 116 ? 14.872 -0.476 22.856 1.00 51.84 116 THR A N 1
ATOM 917 C CA . THR A 1 116 ? 13.957 -0.139 23.964 1.00 51.84 116 THR A CA 1
ATOM 918 C C . THR A 1 116 ? 12.580 0.352 23.515 1.00 51.84 116 THR A C 1
ATOM 920 O O . THR A 1 116 ? 11.716 0.575 24.361 1.00 51.84 116 THR A O 1
ATOM 923 N N . THR A 1 117 ? 12.353 0.528 22.211 1.00 54.47 117 THR A N 1
ATOM 924 C CA . THR A 1 117 ? 11.087 1.042 21.676 1.00 54.47 117 THR A CA 1
ATOM 925 C C . THR A 1 117 ? 10.376 -0.062 20.904 1.00 54.47 117 THR A C 1
ATOM 927 O O . THR A 1 117 ? 10.904 -0.597 19.925 1.00 54.47 117 THR A O 1
ATOM 930 N N . THR A 1 118 ? 9.171 -0.410 21.353 1.00 66.31 118 THR A N 1
ATOM 931 C CA . THR A 1 118 ? 8.241 -1.243 20.586 1.00 66.31 118 THR A CA 1
ATOM 932 C C . THR A 1 118 ? 7.093 -0.371 20.110 1.00 66.31 118 THR A C 1
ATOM 934 O O . THR A 1 118 ? 6.368 0.153 20.953 1.00 66.31 118 THR A O 1
ATOM 937 N N . GLY A 1 119 ? 6.932 -0.238 18.797 1.00 72.56 119 GLY A N 1
ATOM 938 C CA . GLY A 1 119 ? 5.870 0.562 18.183 1.00 72.56 119 GLY A CA 1
ATOM 939 C C . GLY A 1 119 ? 5.232 -0.173 17.011 1.00 72.56 119 GLY A C 1
ATOM 940 O O . GLY A 1 119 ? 5.894 -0.964 16.324 1.00 72.56 119 GLY A O 1
ATOM 941 N N . ASP A 1 120 ? 3.941 0.059 16.804 1.00 82.88 120 ASP A N 1
ATOM 942 C CA . ASP A 1 120 ? 3.233 -0.434 15.626 1.00 82.88 120 ASP A CA 1
ATOM 943 C C . ASP A 1 120 ? 3.577 0.480 14.454 1.00 82.88 120 ASP A C 1
ATOM 945 O O . ASP A 1 120 ? 3.508 1.699 14.557 1.00 82.88 120 ASP A O 1
ATOM 949 N N . GLN A 1 121 ? 3.942 -0.093 13.313 1.00 86.19 121 GLN A N 1
ATOM 950 C CA . GLN A 1 121 ? 4.252 0.684 12.122 1.00 86.19 121 GLN A CA 1
ATOM 951 C C . GLN A 1 121 ? 3.380 0.252 10.958 1.00 86.19 121 GLN A C 1
ATOM 953 O O . GLN A 1 121 ? 3.312 -0.934 10.609 1.00 86.19 121 GLN A O 1
ATOM 958 N N . LEU A 1 122 ? 2.761 1.250 10.337 1.00 88.56 122 LEU A N 1
ATOM 959 C CA . LEU A 1 122 ? 2.078 1.129 9.070 1.00 88.56 122 LEU A CA 1
ATOM 960 C C . LEU A 1 122 ? 3.084 1.383 7.958 1.00 88.56 122 LEU A C 1
ATOM 962 O O . LEU A 1 122 ? 3.753 2.413 7.926 1.00 88.56 122 LEU A O 1
ATOM 966 N N . ARG A 1 123 ? 3.172 0.448 7.023 1.00 91.62 123 ARG A N 1
ATOM 967 C CA . ARG A 1 123 ? 3.958 0.610 5.807 1.00 91.62 123 ARG A CA 1
ATOM 968 C C . ARG A 1 123 ? 3.075 0.426 4.608 1.00 91.62 123 ARG A C 1
ATOM 970 O O . ARG A 1 123 ? 2.289 -0.519 4.575 1.00 91.62 123 ARG A O 1
ATOM 977 N N . MET A 1 124 ? 3.244 1.291 3.625 1.00 93.81 124 MET A N 1
ATOM 978 C CA . MET A 1 124 ? 2.484 1.241 2.391 1.00 93.81 124 MET A CA 1
ATOM 979 C C . MET A 1 124 ? 3.441 1.278 1.214 1.00 93.81 124 MET A C 1
ATOM 981 O O . MET A 1 124 ? 4.236 2.204 1.083 1.00 93.81 124 MET A O 1
ATOM 985 N N . VAL A 1 125 ? 3.364 0.249 0.377 1.00 95.44 125 VAL A N 1
ATOM 986 C CA . VAL A 1 125 ? 4.109 0.143 -0.871 1.00 95.44 125 VAL A CA 1
ATOM 987 C C . VAL A 1 125 ? 3.138 0.267 -2.028 1.00 95.44 125 VAL A C 1
ATOM 989 O O . VAL A 1 125 ? 2.186 -0.506 -2.120 1.00 95.44 125 VAL A O 1
ATOM 992 N N . THR A 1 126 ? 3.392 1.191 -2.939 1.00 95.88 126 THR A N 1
ATOM 993 C CA . THR A 1 126 ? 2.632 1.315 -4.181 1.00 95.88 126 THR A CA 1
ATOM 994 C C . THR A 1 126 ? 3.444 0.786 -5.352 1.00 95.88 126 THR A C 1
ATOM 996 O O . THR A 1 126 ? 4.674 0.860 -5.377 1.00 95.88 126 THR A O 1
ATOM 999 N N . TRP A 1 127 ? 2.743 0.237 -6.337 1.00 94.62 127 TRP A N 1
ATOM 1000 C CA . TRP A 1 127 ? 3.281 -0.067 -7.655 1.00 94.62 127 TRP A CA 1
ATOM 1001 C C . TRP A 1 127 ? 2.510 0.755 -8.679 1.00 94.62 127 TRP A C 1
ATOM 1003 O O . TRP A 1 127 ? 1.313 0.544 -8.858 1.00 94.62 127 TRP A O 1
ATOM 1013 N N . GLN A 1 128 ? 3.199 1.689 -9.327 1.00 93.81 128 GLN A N 1
ATOM 1014 C CA . GLN A 1 128 ? 2.668 2.544 -10.382 1.00 93.81 128 GLN A CA 1
ATOM 1015 C C . GLN A 1 128 ? 3.295 2.160 -11.715 1.00 93.81 128 GLN A C 1
ATOM 1017 O O . GLN A 1 128 ? 4.505 1.964 -11.783 1.00 93.81 128 GLN A O 1
ATOM 1022 N N . GLU A 1 129 ? 2.484 2.053 -12.756 1.00 92.31 129 GLU A N 1
ATOM 1023 C CA . GLU A 1 129 ? 2.918 1.719 -14.111 1.00 92.31 129 GLU A CA 1
ATOM 1024 C C . GLU A 1 129 ? 2.640 2.898 -15.035 1.00 92.31 129 GLU A C 1
ATOM 1026 O O . GLU A 1 129 ? 1.533 3.441 -15.026 1.00 92.31 129 GLU A O 1
ATOM 1031 N N . PHE A 1 130 ? 3.642 3.264 -15.828 1.00 90.50 130 PHE A N 1
ATOM 1032 C CA . PHE A 1 130 ? 3.607 4.374 -16.767 1.00 90.50 130 PHE A CA 1
ATOM 1033 C C . PHE A 1 130 ? 3.308 3.872 -18.180 1.00 90.50 130 PHE A C 1
ATOM 1035 O O . PHE A 1 130 ? 3.631 2.749 -18.561 1.00 90.50 130 PHE A O 1
ATOM 1042 N N . SER A 1 131 ? 2.720 4.741 -18.986 1.00 87.06 131 SER A N 1
ATOM 1043 C CA . SER A 1 131 ? 2.423 4.553 -20.404 1.00 87.06 131 SER A CA 1
ATOM 1044 C C . SER A 1 131 ? 3.667 4.258 -21.250 1.00 87.06 131 SER A C 1
ATOM 1046 O O . SER A 1 131 ? 3.547 3.624 -22.297 1.00 87.06 131 SER A O 1
ATOM 1048 N N . SER A 1 132 ? 4.863 4.643 -20.785 1.00 88.12 132 SER A N 1
ATOM 1049 C CA . SER A 1 132 ? 6.144 4.249 -21.390 1.00 88.12 132 SER A CA 1
ATOM 1050 C C . SER A 1 132 ? 6.460 2.753 -21.250 1.00 88.12 132 SER A C 1
ATOM 1052 O O . SER A 1 132 ? 7.380 2.268 -21.905 1.00 88.12 132 SER A O 1
ATOM 1054 N N . GLY A 1 133 ? 5.724 2.022 -20.405 1.00 85.44 133 GLY A N 1
ATOM 1055 C CA . GLY A 1 133 ? 6.029 0.649 -19.993 1.00 85.44 133 GLY A CA 1
ATOM 1056 C C . GLY A 1 133 ? 6.964 0.567 -18.781 1.00 85.44 133 GLY A C 1
ATOM 1057 O O . GLY A 1 133 ? 7.170 -0.519 -18.238 1.00 85.44 133 GLY A O 1
ATOM 1058 N N . ASP A 1 134 ? 7.502 1.703 -18.328 1.00 90.62 134 ASP A N 1
ATOM 1059 C CA . ASP A 1 134 ? 8.236 1.796 -17.070 1.00 90.62 134 ASP A CA 1
ATOM 1060 C C . ASP A 1 134 ? 7.297 1.620 -15.878 1.00 90.62 134 ASP A C 1
ATOM 1062 O O . ASP A 1 134 ? 6.092 1.872 -15.950 1.00 90.62 134 ASP A O 1
ATOM 1066 N N . PHE A 1 135 ? 7.850 1.264 -14.724 1.00 91.62 135 PHE A N 1
ATOM 1067 C CA . PHE A 1 135 ? 7.102 1.304 -13.477 1.00 91.62 135 PHE A CA 1
ATOM 1068 C C . PHE A 1 135 ? 7.952 1.847 -12.333 1.00 91.62 135 PHE A C 1
ATOM 1070 O O . PHE A 1 135 ? 9.176 1.936 -12.404 1.00 91.62 135 PHE A O 1
ATOM 1077 N N . ARG A 1 136 ? 7.271 2.251 -11.263 1.00 92.44 136 ARG A N 1
ATOM 1078 C CA . ARG A 1 136 ? 7.873 2.808 -10.055 1.00 92.44 136 ARG A CA 1
ATOM 1079 C C . ARG A 1 136 ? 7.247 2.162 -8.839 1.00 92.44 136 ARG A C 1
ATOM 1081 O O . ARG A 1 136 ? 6.022 2.065 -8.732 1.00 92.44 136 ARG A O 1
ATOM 1088 N N . THR A 1 137 ? 8.096 1.756 -7.908 1.00 93.75 137 THR A N 1
ATOM 1089 C CA . THR A 1 137 ? 7.684 1.381 -6.562 1.00 93.75 137 THR A CA 1
ATOM 1090 C C . THR A 1 137 ? 7.977 2.520 -5.594 1.00 93.75 137 THR A C 1
ATOM 1092 O O . THR A 1 137 ? 9.051 3.120 -5.630 1.00 93.75 137 THR A O 1
ATOM 1095 N N . GLN A 1 138 ? 7.023 2.843 -4.725 1.00 92.69 138 GLN A N 1
ATOM 1096 C CA . GLN A 1 138 ? 7.232 3.811 -3.647 1.00 92.69 138 GLN A CA 1
ATOM 1097 C C . GLN A 1 138 ? 6.849 3.182 -2.317 1.00 92.69 138 GLN A C 1
ATOM 1099 O O . GLN A 1 138 ? 5.955 2.344 -2.269 1.00 92.69 138 GLN A O 1
ATOM 1104 N N . LEU A 1 139 ? 7.544 3.570 -1.251 1.00 92.56 139 LEU A N 1
ATOM 1105 C CA . LEU A 1 139 ? 7.315 3.100 0.110 1.00 92.56 139 LEU A CA 1
ATOM 1106 C C . LEU A 1 139 ? 7.174 4.314 1.022 1.00 92.56 139 LEU A C 1
ATOM 1108 O O . LEU A 1 139 ? 8.021 5.206 0.993 1.00 92.56 139 LEU A O 1
ATOM 1112 N N . ILE A 1 140 ? 6.153 4.291 1.870 1.00 91.00 140 ILE A N 1
ATOM 1113 C CA . ILE A 1 140 ? 6.068 5.138 3.058 1.00 91.00 140 ILE A CA 1
ATOM 1114 C C . ILE A 1 140 ? 5.963 4.275 4.304 1.00 91.00 140 ILE A C 1
ATOM 1116 O O . ILE A 1 140 ? 5.399 3.176 4.282 1.00 91.00 140 ILE A O 1
ATOM 1120 N N . THR A 1 141 ? 6.469 4.827 5.398 1.00 89.12 141 THR A N 1
ATOM 1121 C CA . THR A 1 141 ? 6.415 4.223 6.722 1.00 89.12 141 THR A CA 1
ATOM 1122 C C . THR A 1 141 ? 5.939 5.272 7.706 1.00 89.12 141 THR A C 1
ATOM 1124 O O . THR A 1 141 ? 6.448 6.390 7.718 1.00 89.12 141 THR A 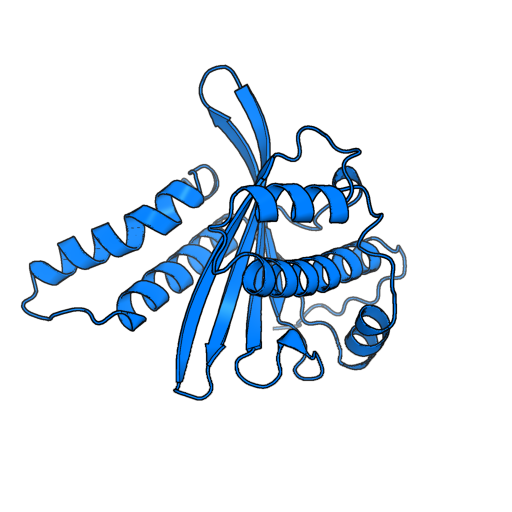O 1
ATOM 1127 N N . TYR A 1 142 ? 4.963 4.901 8.526 1.00 86.56 142 TYR A N 1
ATOM 1128 C CA . TYR A 1 142 ? 4.367 5.779 9.515 1.00 86.56 142 TYR A CA 1
ATOM 1129 C C . TYR A 1 142 ? 4.193 5.052 10.862 1.00 86.56 142 TYR A C 1
ATOM 1131 O O . TYR A 1 142 ? 3.692 3.920 10.879 1.00 86.56 142 TYR A O 1
ATOM 1139 N N . PRO A 1 143 ? 4.618 5.655 11.989 1.00 84.38 143 PRO A N 1
ATOM 1140 C CA . PRO A 1 143 ? 4.378 5.109 13.323 1.00 84.38 143 PRO A CA 1
ATOM 1141 C C . PRO A 1 143 ? 2.900 5.236 13.712 1.00 84.38 143 PRO A C 1
ATOM 1143 O O . PRO A 1 143 ? 2.320 6.309 13.630 1.00 84.38 143 PRO A O 1
ATOM 1146 N N . VAL A 1 144 ? 2.281 4.153 14.172 1.00 82.31 144 VAL A N 1
ATOM 1147 C CA . VAL A 1 144 ? 0.858 4.099 14.572 1.00 82.31 144 VAL A CA 1
ATOM 1148 C C . VAL A 1 144 ? 0.710 4.212 16.096 1.00 82.31 144 VAL A C 1
ATOM 1150 O O . VAL A 1 144 ? -0.313 3.842 16.664 1.00 82.31 144 VAL A O 1
ATOM 1153 N N . ASP A 1 145 ? 1.748 4.707 16.768 1.00 80.50 145 ASP A N 1
ATOM 1154 C CA . ASP A 1 145 ? 1.828 4.791 18.229 1.00 80.50 145 ASP A CA 1
ATOM 1155 C C . ASP A 1 145 ? 0.776 5.764 18.799 1.00 80.50 145 ASP A C 1
ATOM 1157 O O . ASP A 1 145 ? 0.258 5.564 19.896 1.00 80.50 145 ASP A O 1
ATOM 1161 N N . GLU A 1 146 ? 0.417 6.787 18.018 1.00 84.06 146 GLU A N 1
ATOM 1162 C CA . GLU A 1 146 ? -0.630 7.761 18.327 1.00 84.06 146 GLU A CA 1
ATOM 1163 C C . GLU A 1 146 ? -1.901 7.446 17.524 1.00 84.06 146 GLU A C 1
ATOM 1165 O O . GLU A 1 146 ? -2.141 7.998 16.447 1.00 84.06 146 GLU A O 1
ATOM 1170 N N . SER A 1 147 ? -2.726 6.534 18.047 1.00 85.00 147 SER A N 1
ATOM 1171 C CA . SER A 1 147 ? -3.932 6.020 17.375 1.00 85.00 147 SER A CA 1
ATOM 1172 C C . SER A 1 147 ? -4.960 7.088 16.992 1.00 85.00 147 SER A C 1
ATOM 1174 O O . SER A 1 147 ? -5.735 6.878 16.057 1.00 85.00 147 SER A O 1
ATOM 1176 N N . ASP A 1 148 ? -4.969 8.216 17.701 1.00 90.19 148 ASP A N 1
ATOM 1177 C CA . ASP A 1 148 ? -5.953 9.288 17.531 1.00 90.19 148 ASP A CA 1
ATOM 1178 C C . ASP A 1 148 ? -5.594 10.251 16.394 1.00 90.19 148 ASP A C 1
ATOM 1180 O O . ASP A 1 148 ? -6.411 11.087 16.006 1.00 90.19 148 ASP A O 1
ATOM 1184 N N . ARG A 1 149 ? -4.387 10.131 15.828 1.00 91.56 149 ARG A N 1
ATOM 1185 C CA . ARG A 1 149 ? -3.977 10.968 14.704 1.00 91.56 149 ARG A CA 1
ATOM 1186 C C . ARG A 1 149 ? -4.778 10.644 13.456 1.00 91.56 149 ARG A C 1
ATOM 1188 O O . ARG A 1 149 ? -4.923 9.479 13.081 1.00 91.56 149 ARG A O 1
ATOM 1195 N N . THR A 1 150 ? -5.269 11.684 12.795 1.00 92.94 150 THR A N 1
ATOM 1196 C CA . THR A 1 150 ? -6.070 11.536 11.580 1.00 92.94 150 THR A CA 1
ATOM 1197 C C . THR A 1 150 ? -5.191 11.345 10.351 1.00 92.94 150 THR A C 1
ATOM 1199 O O . THR A 1 150 ? -4.048 11.804 10.317 1.00 92.94 150 THR A O 1
ATOM 1202 N N . VAL A 1 151 ? -5.723 10.710 9.305 1.00 90.88 151 VAL A N 1
ATOM 1203 C CA . VAL A 1 151 ? -5.026 10.538 8.014 1.00 90.88 151 VAL A CA 1
ATOM 1204 C C . VAL A 1 151 ? -4.490 11.868 7.476 1.00 90.88 151 VAL A C 1
ATOM 1206 O O . VAL A 1 151 ? -3.364 11.922 6.986 1.00 90.88 151 VAL A O 1
ATOM 1209 N N . LYS A 1 152 ? -5.242 12.961 7.628 1.00 91.50 152 LYS A N 1
ATOM 1210 C CA . LYS A 1 152 ? -4.785 14.298 7.241 1.00 91.50 152 LYS A CA 1
ATOM 1211 C C . LYS A 1 152 ? -3.513 14.724 7.977 1.00 91.50 152 LYS A C 1
ATOM 1213 O O . LYS A 1 152 ? -2.552 15.142 7.340 1.00 91.50 152 LYS A O 1
ATOM 1218 N N . GLN A 1 153 ? -3.480 14.571 9.301 1.00 91.75 153 GLN A N 1
ATOM 1219 C CA . GLN A 1 153 ? -2.298 14.908 10.102 1.00 91.75 153 GLN A CA 1
ATOM 1220 C C . GLN A 1 153 ? -1.091 14.039 9.722 1.00 91.75 153 GLN A C 1
ATOM 1222 O O . GLN A 1 153 ? 0.041 14.511 9.740 1.00 91.75 153 GLN A O 1
ATOM 1227 N N . ILE A 1 154 ? -1.327 12.774 9.364 1.00 90.31 154 ILE A N 1
ATOM 1228 C CA . ILE A 1 154 ? -0.287 11.860 8.871 1.00 90.31 154 ILE A CA 1
ATOM 1229 C C . ILE A 1 154 ? 0.309 12.377 7.561 1.00 90.31 154 ILE A C 1
ATOM 1231 O O . ILE A 1 154 ? 1.529 12.434 7.404 1.00 90.31 154 ILE A O 1
ATOM 1235 N N . LEU A 1 155 ? -0.548 12.761 6.615 1.00 89.75 155 LEU A N 1
ATOM 1236 C CA . LEU A 1 155 ? -0.130 13.293 5.322 1.00 89.75 155 LEU A CA 1
ATOM 1237 C C . LEU A 1 155 ? 0.643 14.609 5.473 1.00 89.75 155 LEU A C 1
ATOM 1239 O O . LEU A 1 155 ? 1.665 14.783 4.814 1.00 89.75 155 LEU A O 1
ATOM 1243 N N . GLU A 1 156 ? 0.212 15.505 6.364 1.00 89.38 156 GLU A N 1
ATOM 1244 C CA . GLU A 1 156 ? 0.907 16.765 6.672 1.00 89.38 156 GLU A CA 1
ATOM 1245 C C . GLU A 1 156 ? 2.332 16.535 7.218 1.00 89.38 156 GLU A C 1
ATOM 1247 O O . GLU A 1 156 ? 3.279 17.229 6.822 1.00 89.38 156 GLU A O 1
ATOM 1252 N N . ASP A 1 157 ? 2.520 15.517 8.059 1.00 88.19 157 ASP A N 1
ATOM 1253 C CA . ASP A 1 157 ? 3.837 15.128 8.572 1.00 88.19 157 ASP A CA 1
ATOM 1254 C C . ASP A 1 157 ? 4.740 14.550 7.485 1.00 88.19 157 ASP A C 1
ATOM 1256 O O . ASP A 1 157 ? 5.905 14.943 7.370 1.00 88.19 157 ASP A O 1
ATOM 1260 N N . LEU A 1 158 ? 4.211 13.626 6.677 1.00 84.19 158 LEU A N 1
ATOM 1261 C CA . LEU A 1 158 ? 4.943 13.039 5.552 1.00 84.19 158 LEU A CA 1
ATOM 1262 C C . LEU A 1 158 ? 5.367 14.132 4.561 1.00 84.19 158 LEU A C 1
ATOM 1264 O O . LEU A 1 158 ? 6.508 14.162 4.102 1.00 84.19 158 LEU A O 1
ATOM 1268 N N . ASN A 1 159 ? 4.480 15.092 4.305 1.00 82.94 159 ASN A N 1
ATOM 1269 C CA . ASN A 1 159 ? 4.733 16.233 3.436 1.00 82.94 159 ASN A CA 1
ATOM 1270 C C . ASN A 1 159 ? 5.875 17.129 3.936 1.00 82.94 159 ASN A C 1
ATOM 1272 O O . ASN A 1 159 ? 6.699 17.623 3.158 1.00 82.94 159 ASN A O 1
ATOM 1276 N N . SER A 1 160 ? 5.938 17.329 5.253 1.00 81.62 160 SER A N 1
ATOM 1277 C CA . SER A 1 160 ? 6.977 18.127 5.908 1.00 81.62 160 SER A CA 1
ATOM 1278 C C . SER A 1 160 ? 8.366 17.487 5.785 1.00 81.62 160 SER A C 1
ATOM 1280 O O . SER A 1 160 ? 9.370 18.200 5.792 1.00 81.62 160 SER A O 1
ATOM 1282 N N . GLN A 1 161 ? 8.425 16.164 5.606 1.00 78.06 161 GLN A N 1
ATOM 1283 C CA . GLN A 1 161 ? 9.659 15.398 5.407 1.00 78.06 161 GLN A CA 1
ATOM 1284 C C . GLN A 1 161 ? 10.124 15.367 3.939 1.00 78.06 161 GLN A C 1
ATOM 1286 O O . GLN A 1 161 ? 11.297 15.095 3.674 1.00 78.06 161 GLN A O 1
ATOM 1291 N N . CYS A 1 162 ? 9.245 15.675 2.978 1.00 74.94 162 CYS A N 1
ATOM 1292 C CA . CYS A 1 162 ? 9.602 15.732 1.561 1.00 74.94 162 CYS A CA 1
ATOM 1293 C C . CYS A 1 162 ? 10.409 16.989 1.196 1.00 74.94 162 CYS A C 1
ATOM 1295 O O . CYS A 1 162 ? 10.222 18.085 1.745 1.00 74.94 162 CYS A O 1
ATOM 1297 N N . ALA A 1 163 ? 11.277 16.830 0.189 1.00 77.94 163 ALA A N 1
ATOM 1298 C CA . ALA A 1 163 ? 12.005 17.936 -0.424 1.00 77.94 163 ALA A CA 1
ATOM 1299 C C . ALA A 1 163 ? 11.017 18.975 -0.999 1.00 77.94 163 ALA A C 1
ATOM 1301 O O . ALA A 1 163 ? 10.036 18.574 -1.632 1.00 77.94 163 ALA A O 1
AT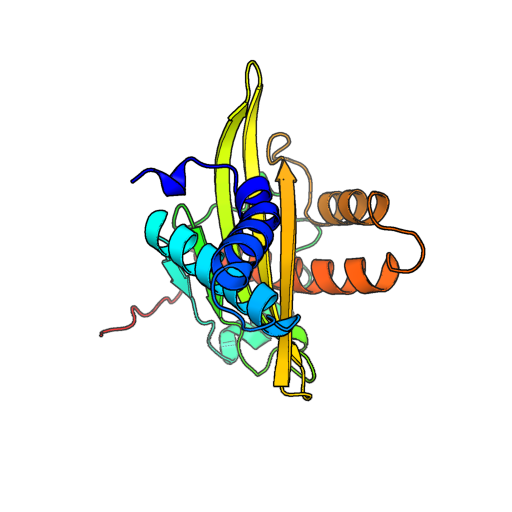OM 1302 N N . PRO A 1 164 ? 11.269 20.292 -0.840 1.00 77.81 164 PRO A N 1
ATOM 1303 C CA . PRO A 1 164 ? 10.312 21.338 -1.218 1.00 77.81 164 PRO A CA 1
ATOM 1304 C C . PRO A 1 164 ? 9.814 21.241 -2.666 1.00 77.81 164 PRO A C 1
ATOM 1306 O O . PRO A 1 164 ? 8.642 21.474 -2.929 1.00 77.81 164 PRO A O 1
ATOM 1309 N N . GLU A 1 165 ? 10.691 20.841 -3.587 1.00 79.56 165 GLU A N 1
ATOM 1310 C CA . GLU A 1 165 ? 10.425 20.764 -5.029 1.00 79.56 165 GLU A CA 1
ATOM 1311 C C . GLU A 1 165 ? 9.429 19.663 -5.427 1.00 79.56 165 GLU A C 1
ATOM 1313 O O . GLU A 1 165 ? 8.826 19.741 -6.491 1.00 79.56 165 GLU A O 1
ATOM 1318 N N . LYS A 1 166 ? 9.262 18.627 -4.595 1.00 75.94 166 LYS A N 1
ATOM 1319 C CA . LYS A 1 166 ? 8.381 17.473 -4.874 1.00 75.94 166 LYS A CA 1
ATOM 1320 C C . LYS A 1 166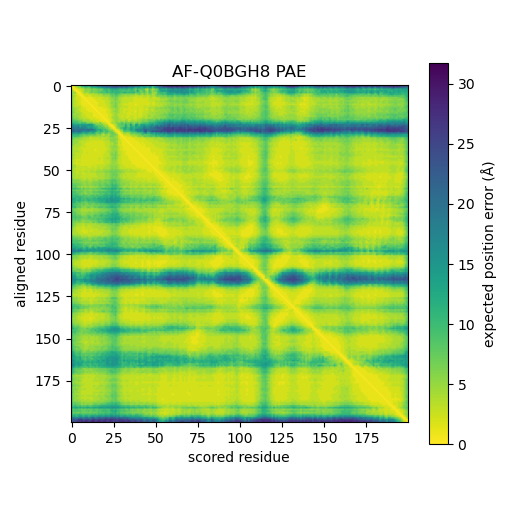 ? 7.176 17.394 -3.946 1.00 75.94 166 LYS A C 1
ATOM 1322 O O . LYS A 1 166 ? 6.316 16.540 -4.120 1.00 75.94 166 LYS A O 1
ATOM 1327 N N . ARG A 1 167 ? 7.119 18.307 -2.979 1.00 79.62 167 ARG A N 1
ATOM 1328 C CA . ARG A 1 167 ? 6.186 18.300 -1.860 1.00 79.62 167 ARG A CA 1
ATOM 1329 C C . ARG A 1 167 ? 4.725 18.214 -2.310 1.00 79.62 167 ARG A C 1
ATOM 1331 O O . ARG A 1 167 ? 4.008 17.326 -1.878 1.00 79.62 167 ARG A O 1
ATOM 1338 N N . GLU A 1 168 ? 4.305 19.085 -3.224 1.00 81.56 168 GLU A N 1
ATOM 1339 C CA . GLU A 1 168 ? 2.908 19.146 -3.677 1.00 81.56 168 GLU A CA 1
ATOM 1340 C C . GLU A 1 168 ? 2.478 17.893 -4.457 1.00 81.56 168 GLU A C 1
ATOM 1342 O O . GLU A 1 168 ? 1.421 17.328 -4.184 1.00 81.56 168 GLU A O 1
ATOM 1347 N N . ALA A 1 169 ? 3.317 17.415 -5.380 1.00 83.19 169 ALA A N 1
ATOM 1348 C CA . ALA A 1 169 ? 3.014 16.234 -6.187 1.00 83.19 169 ALA A CA 1
ATOM 1349 C C . ALA A 1 169 ? 3.030 14.939 -5.358 1.00 83.19 169 ALA A C 1
ATOM 1351 O O . ALA A 1 169 ? 2.143 14.100 -5.519 1.00 83.19 169 ALA A O 1
ATOM 1352 N N . ASP A 1 170 ? 4.005 14.783 -4.455 1.00 83.88 170 ASP A N 1
ATOM 1353 C CA . ASP A 1 170 ? 4.084 13.624 -3.562 1.00 83.88 170 ASP A CA 1
ATOM 1354 C C . ASP A 1 170 ? 2.926 13.626 -2.552 1.00 83.88 170 ASP A C 1
ATOM 1356 O O . ASP A 1 170 ? 2.359 12.569 -2.271 1.00 83.88 170 ASP A O 1
ATOM 1360 N N . LEU A 1 171 ? 2.528 14.799 -2.041 1.00 85.38 171 LEU A N 1
ATOM 1361 C CA . LEU A 1 171 ? 1.363 14.925 -1.167 1.00 85.38 171 LEU A CA 1
ATOM 1362 C C . LEU A 1 171 ? 0.079 14.534 -1.884 1.00 85.38 171 LEU A C 1
ATOM 1364 O O . LEU A 1 171 ? -0.660 13.708 -1.361 1.00 85.38 171 LEU A O 1
ATOM 1368 N N . ALA A 1 172 ? -0.179 15.088 -3.070 1.00 87.50 172 ALA A N 1
ATOM 1369 C CA . ALA A 1 172 ? -1.379 14.765 -3.838 1.00 87.50 172 ALA A CA 1
ATOM 1370 C C . ALA A 1 172 ? -1.445 13.263 -4.159 1.00 87.50 172 ALA A C 1
ATOM 1372 O O . ALA A 1 172 ? -2.496 12.637 -4.017 1.00 87.50 172 ALA A O 1
ATOM 1373 N N . TYR A 1 173 ? -0.302 12.671 -4.522 1.00 89.69 173 TYR A N 1
ATOM 1374 C CA . TYR A 1 173 ? -0.180 11.237 -4.753 1.00 89.69 173 TYR A CA 1
ATOM 1375 C C . TYR A 1 173 ? -0.548 10.421 -3.508 1.00 89.69 173 TYR A C 1
ATOM 1377 O O . TYR A 1 173 ? -1.424 9.556 -3.564 1.00 89.69 173 TYR A O 1
ATOM 1385 N N . TRP A 1 174 ? 0.093 10.692 -2.367 1.00 90.94 174 TRP A N 1
ATOM 1386 C CA . TRP A 1 174 ? -0.158 9.924 -1.149 1.00 90.94 174 TRP A CA 1
ATOM 1387 C C . TRP A 1 174 ? -1.540 10.185 -0.571 1.00 90.94 174 TRP A C 1
ATOM 1389 O O . TRP A 1 174 ? -2.160 9.242 -0.087 1.00 90.94 174 TRP A O 1
ATOM 1399 N N . GLN A 1 175 ? -2.059 11.406 -0.680 1.00 89.88 175 GLN A N 1
ATOM 1400 C CA . G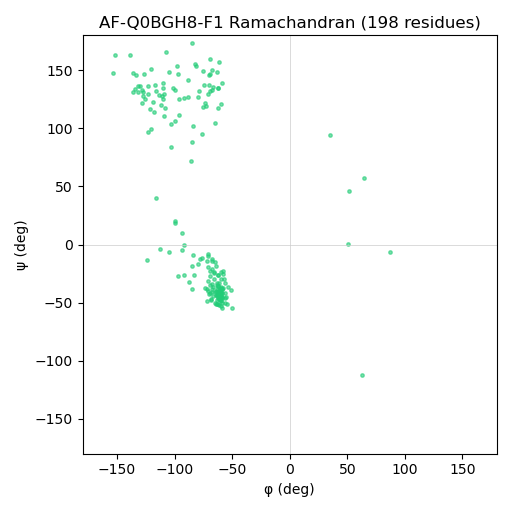LN A 1 175 ? -3.428 11.727 -0.299 1.00 89.88 175 GLN A CA 1
ATOM 1401 C C . GLN A 1 175 ? -4.410 10.839 -1.058 1.00 89.88 175 GLN A C 1
ATOM 1403 O O . GLN A 1 175 ? -5.210 10.153 -0.429 1.00 89.88 175 GLN A O 1
ATOM 1408 N N . GLN A 1 176 ? -4.273 10.746 -2.382 1.00 90.06 176 GLN A N 1
ATOM 1409 C CA . GLN A 1 176 ? -5.132 9.901 -3.206 1.00 90.06 176 GLN A CA 1
ATOM 1410 C C . GLN A 1 176 ? -5.052 8.416 -2.808 1.00 90.06 176 GLN A C 1
ATOM 1412 O O . GLN A 1 176 ? -6.070 7.723 -2.738 1.00 90.06 176 GLN A O 1
ATOM 1417 N N . VAL A 1 177 ? -3.845 7.913 -2.531 1.00 92.31 177 VAL A N 1
ATOM 1418 C CA . VAL A 1 177 ? -3.619 6.512 -2.140 1.00 92.31 177 VAL A CA 1
ATOM 1419 C C . VAL A 1 177 ? -4.207 6.214 -0.754 1.00 92.31 177 VAL A C 1
ATOM 1421 O O . VAL A 1 177 ? -4.916 5.218 -0.595 1.00 92.31 177 VAL A O 1
ATOM 1424 N N . PHE A 1 178 ? -3.943 7.060 0.246 1.00 91.94 178 PHE A N 1
ATOM 1425 C CA . PHE A 1 178 ? -4.502 6.904 1.592 1.00 91.94 178 PHE A CA 1
ATOM 1426 C C . PHE A 1 178 ? -6.020 7.000 1.573 1.00 91.94 178 PHE A C 1
ATOM 1428 O O . PHE A 1 178 ? -6.691 6.153 2.160 1.00 91.94 178 PHE A O 1
ATOM 1435 N N . GLU A 1 179 ? -6.553 7.992 0.866 1.00 90.56 179 GLU A N 1
ATOM 1436 C CA . GLU A 1 179 ? -7.983 8.207 0.724 1.00 90.56 179 GLU A CA 1
ATOM 1437 C C . GLU A 1 179 ? -8.677 6.951 0.185 1.00 90.56 179 GLU A C 1
ATOM 1439 O O . GLU A 1 179 ? -9.682 6.503 0.739 1.00 90.56 179 GLU A O 1
ATOM 1444 N N . TYR A 1 180 ? -8.102 6.326 -0.843 1.00 91.31 180 TYR A N 1
ATOM 1445 C CA . TYR A 1 180 ? -8.634 5.096 -1.413 1.00 91.31 180 TYR A CA 1
ATOM 1446 C C . TYR A 1 180 ? -8.606 3.924 -0.425 1.00 91.31 180 TYR A C 1
ATOM 1448 O O . TYR A 1 180 ? -9.618 3.253 -0.198 1.00 91.31 180 TYR A O 1
ATOM 1456 N N . VAL A 1 181 ? -7.445 3.671 0.184 1.00 92.69 181 VAL A N 1
ATOM 1457 C CA . VAL A 1 181 ? -7.260 2.490 1.031 1.00 92.69 181 VAL A CA 1
ATOM 1458 C C . VAL A 1 181 ? -8.027 2.598 2.343 1.00 92.69 181 VAL A C 1
ATOM 1460 O O . VAL A 1 181 ? -8.625 1.616 2.775 1.00 92.69 181 VAL A O 1
ATOM 1463 N N . VAL A 1 182 ? -8.051 3.773 2.971 1.00 93.06 182 VAL A N 1
ATOM 1464 C CA . VAL A 1 182 ? -8.765 3.984 4.236 1.00 93.06 182 VAL A CA 1
ATOM 1465 C C . VAL A 1 182 ? -10.253 3.730 4.044 1.00 93.06 182 VAL A C 1
ATOM 1467 O O . VAL A 1 182 ? -10.835 2.960 4.804 1.00 93.06 182 VAL A O 1
ATOM 1470 N N . LYS A 1 183 ? -10.865 4.281 2.988 1.00 93.69 183 LYS A N 1
ATOM 1471 C CA . LYS A 1 183 ? -12.283 4.033 2.691 1.00 93.69 183 LYS A CA 1
ATOM 1472 C C . LYS A 1 183 ? -12.563 2.556 2.435 1.00 93.69 183 LYS A C 1
ATOM 1474 O O . LYS A 1 183 ? -13.563 2.037 2.925 1.00 93.69 183 LYS A O 1
ATOM 1479 N N . LEU A 1 184 ? -11.682 1.866 1.708 1.00 93.56 184 LEU A N 1
ATOM 1480 C CA . LEU A 1 184 ? -11.828 0.431 1.478 1.00 93.56 184 LEU A CA 1
ATOM 1481 C C . LEU A 1 184 ? -11.745 -0.364 2.787 1.00 93.56 184 LEU A C 1
ATOM 1483 O O . LEU A 1 184 ? -12.563 -1.247 3.014 1.00 93.56 184 LEU A O 1
ATOM 1487 N N . ILE A 1 185 ? -10.793 -0.051 3.664 1.00 92.75 185 ILE A N 1
ATOM 1488 C CA . ILE A 1 185 ? -10.656 -0.743 4.951 1.00 92.75 185 ILE A CA 1
ATOM 1489 C C . ILE A 1 185 ? -11.873 -0.482 5.840 1.00 92.75 185 ILE A C 1
ATOM 1491 O O . ILE A 1 185 ? -12.380 -1.410 6.463 1.00 92.75 185 ILE A O 1
ATOM 1495 N N . LEU A 1 186 ? -12.387 0.750 5.862 1.00 92.31 186 LEU A N 1
ATOM 1496 C CA . LEU A 1 186 ? -13.625 1.072 6.572 1.00 92.31 186 LEU A CA 1
ATOM 1497 C C . LEU A 1 186 ? -14.816 0.286 6.018 1.00 92.31 186 LEU A C 1
ATOM 1499 O O . LEU A 1 186 ? -15.612 -0.222 6.801 1.00 92.31 186 LEU A O 1
ATOM 1503 N N . TYR A 1 187 ? -14.912 0.135 4.694 1.00 92.69 187 TYR A N 1
ATOM 1504 C CA . TYR A 1 187 ? -15.922 -0.722 4.078 1.00 92.69 187 TYR A CA 1
ATOM 1505 C C . TYR A 1 187 ? -15.781 -2.178 4.536 1.00 92.69 187 TYR A C 1
ATOM 1507 O O . TYR A 1 187 ? -16.765 -2.769 4.963 1.00 92.69 187 TYR A O 1
ATOM 1515 N N . LEU A 1 188 ? -14.566 -2.736 4.520 1.00 92.06 188 LEU A N 1
ATOM 1516 C CA . LEU A 1 188 ? -14.297 -4.121 4.933 1.00 92.06 188 LEU A CA 1
ATOM 1517 C C . LEU A 1 188 ? -14.586 -4.393 6.418 1.00 92.06 188 LEU A C 1
ATOM 1519 O O . LEU A 1 188 ? -14.733 -5.549 6.805 1.00 92.06 188 LEU A O 1
ATOM 1523 N N . LYS A 1 189 ? -14.670 -3.351 7.249 1.00 90.12 189 LYS A N 1
ATOM 1524 C CA . LYS A 1 189 ? -15.078 -3.458 8.655 1.00 90.12 189 LYS A CA 1
ATOM 1525 C C . LYS A 1 189 ? -16.586 -3.558 8.859 1.00 90.12 189 LYS A C 1
ATOM 1527 O O . LYS A 1 189 ? -17.017 -3.902 9.959 1.00 90.12 189 LYS A O 1
ATOM 1532 N N . LEU A 1 190 ? -17.388 -3.207 7.856 1.00 89.50 190 LEU A N 1
ATOM 1533 C CA . LEU A 1 190 ? -18.838 -3.277 7.980 1.00 89.50 190 LEU A CA 1
ATOM 1534 C C . LEU A 1 190 ? -19.270 -4.750 8.098 1.00 89.50 190 LEU A C 1
ATOM 1536 O O . LEU A 1 190 ? -18.790 -5.575 7.323 1.00 89.50 190 LEU A O 1
ATOM 1540 N N . PRO A 1 191 ? -20.194 -5.097 9.015 1.00 85.31 191 PRO A N 1
ATOM 1541 C CA . PRO A 1 191 ? -20.684 -6.473 9.156 1.00 85.31 191 PRO A CA 1
ATOM 1542 C C . PRO A 1 191 ? -21.273 -7.042 7.861 1.00 85.31 191 PRO A C 1
ATOM 1544 O O . PRO A 1 191 ? -21.129 -8.228 7.583 1.00 85.31 191 PRO A O 1
ATOM 1547 N N . ASP A 1 192 ? -21.891 -6.171 7.064 1.00 88.69 192 ASP A N 1
ATOM 1548 C CA . ASP A 1 192 ? -22.553 -6.509 5.804 1.00 88.69 192 ASP A CA 1
ATOM 1549 C C . ASP A 1 192 ? -21.667 -6.199 4.583 1.00 88.69 192 ASP A C 1
ATOM 1551 O O . ASP A 1 192 ? -22.165 -6.009 3.470 1.00 88.69 192 ASP A O 1
ATOM 1555 N N . ALA A 1 193 ? -20.347 -6.087 4.782 1.00 88.62 193 ALA A N 1
ATOM 1556 C CA . ALA A 1 193 ? -19.406 -5.937 3.682 1.00 88.62 193 ALA A CA 1
ATOM 1557 C C . ALA A 1 193 ? -19.516 -7.147 2.746 1.00 88.62 193 ALA A C 1
ATOM 1559 O O . ALA A 1 193 ? -19.299 -8.294 3.143 1.00 88.62 193 ALA A O 1
ATOM 1560 N N . HIS A 1 194 ? -19.838 -6.886 1.482 1.00 89.69 194 HIS A N 1
ATOM 1561 C CA . HIS A 1 194 ? -19.976 -7.929 0.476 1.00 89.69 194 HIS A CA 1
ATOM 1562 C C . HIS A 1 194 ? -18.601 -8.265 -0.092 1.00 89.69 194 HIS A C 1
ATOM 1564 O O . HIS A 1 194 ? -18.050 -7.520 -0.905 1.00 89.69 194 HIS A O 1
ATOM 1570 N N . VAL A 1 195 ? -18.042 -9.383 0.364 1.00 89.38 195 VAL A N 1
ATOM 1571 C CA . VAL A 1 195 ? -16.757 -9.911 -0.095 1.00 89.38 195 VAL A CA 1
ATOM 1572 C C . VAL A 1 195 ? -16.988 -11.307 -0.653 1.00 89.38 195 VAL A C 1
ATOM 1574 O O . VAL A 1 195 ? -17.374 -12.223 0.070 1.00 89.38 195 VAL A O 1
ATOM 1577 N N . GLU A 1 196 ? -16.727 -11.470 -1.944 1.00 88.56 196 GLU A N 1
ATOM 1578 C CA . GLU A 1 196 ? -16.720 -12.775 -2.594 1.00 88.56 196 GLU A CA 1
ATOM 1579 C C . GLU A 1 196 ? -15.296 -13.325 -2.556 1.00 88.56 196 GLU A C 1
ATOM 1581 O O . GLU A 1 196 ? -14.346 -12.650 -2.957 1.00 88.56 196 GLU A O 1
ATOM 1586 N N . ALA A 1 197 ? -15.134 -14.539 -2.028 1.00 84.75 197 ALA A N 1
ATOM 1587 C CA . ALA A 1 197 ? -13.861 -15.232 -2.117 1.00 84.75 197 ALA A CA 1
ATOM 1588 C C . ALA A 1 197 ? -13.622 -15.630 -3.575 1.00 84.75 197 ALA A C 1
ATOM 1590 O O . ALA A 1 197 ? -14.507 -16.210 -4.205 1.00 84.75 197 ALA A O 1
ATOM 1591 N N . ASP A 1 198 ? -12.425 -15.349 -4.083 1.00 71.44 198 ASP A N 1
ATOM 1592 C CA . ASP A 1 198 ? -11.997 -15.872 -5.373 1.00 71.44 198 ASP A CA 1
ATOM 1593 C C . ASP A 1 198 ? -11.901 -17.401 -5.248 1.00 71.44 198 ASP A C 1
ATOM 1595 O O . ASP A 1 198 ? -11.032 -17.938 -4.550 1.00 71.44 198 ASP A O 1
ATOM 1599 N N . LEU A 1 199 ? -12.884 -18.103 -5.814 1.00 54.25 199 LEU A N 1
ATOM 1600 C CA . LEU A 1 199 ? -12.896 -19.558 -5.873 1.00 54.25 199 LEU A CA 1
ATOM 1601 C C . LEU A 1 199 ? -11.913 -19.957 -6.974 1.00 54.25 199 LEU A C 1
ATOM 1603 O O . LEU A 1 199 ? -12.262 -19.941 -8.152 1.00 54.25 199 LEU A O 1
ATOM 1607 N N . ALA A 1 200 ? -10.682 -20.252 -6.555 1.00 45.31 200 ALA A N 1
ATOM 1608 C CA . ALA A 1 200 ? -9.629 -20.806 -7.402 1.00 45.31 200 ALA A CA 1
ATOM 1609 C C . ALA A 1 200 ? -10.080 -22.056 -8.178 1.00 45.31 200 ALA A C 1
ATOM 1611 O O . ALA A 1 200 ? -10.827 -22.884 -7.601 1.00 45.31 200 ALA A O 1
#

Organism: Burkholderia ambifaria (strain ATCC BAA-244 / DSM 16087 / CCUG 44356 / LMG 19182 / AMMD) (NCBI:txid339670)

pLDDT: mean 85.64, std 9.62, range [45.31, 96.25]

Solvent-accessible surface area (backbone atoms only — not comparable to full-atom values): 11292 Å² total; per-residue (Å²): 120,74,66,56,77,53,62,60,69,57,48,60,64,44,46,36,55,50,51,52,56,63,36,59,79,61,88,50,84,79,56,74,63,56,40,38,48,43,39,54,50,49,54,49,54,40,34,63,57,37,64,40,44,79,48,68,54,49,70,68,56,45,56,54,52,73,72,53,95,58,38,52,77,38,32,51,57,76,67,64,69,100,37,55,12,40,34,38,36,62,37,77,86,37,74,65,35,42,87,58,11,42,59,33,40,39,40,37,60,45,77,46,78,57,92,93,49,74,43,42,32,43,33,42,36,41,36,32,42,36,88,87,73,49,61,48,70,50,76,51,76,44,78,51,75,59,35,77,46,23,45,45,59,52,49,54,54,56,35,69,71,41,59,81,93,49,24,69,62,54,39,56,50,49,49,57,53,49,40,52,51,49,42,49,44,57,45,68,67,41,93,82,46,88,76,81,76,85,81,124

Nearest PDB structures (foldseek):
  5mkf-assembly1_B  TM=4.456E-01  e=1.028E-01  Homo sapiens
  5z1w-assembly1_B  TM=3.707E-01  e=6.926E-01  Mus musculus
  6a70-assembly1_F  TM=3.695E-01  e=4.563E-01  Homo sapiens
  9ixm-assembly1_B  TM=3.361E-01  e=8.283E-01  Lacticaseibacillus

Mean predicted aligned error: 6.22 Å

Foldseek 3Di:
DPLLQDDLVCCLVCQLVVVQVVCVVVPDHDDPLVSQVSSVVSLVVNCVVQVEDEDEDDPVSLVVLVPDPDQQQQQQLVQDDPGQKYKYQYDCNDPQNPAQHWRMKIWGWDFHDDPPDTFTKIKIWTWTAHPVRGIDIDMDIDTCRPRNDGPNNRLVVVLVVDDPVCSVVVSVSVVSVSSNVRSVSVLVPDPPRDDDDPPD

Radius of gyration: 17.4 Å; Cα contacts (8 Å, |Δi|>4): 285; chains: 1; bounding box: 52×42×45 Å

Sequence (200 aa):
MMLASYSIDLLFNEFPRFVKTCVRSFATSLDPQDLENARRSLTRQIYHASNGAMYEPTAALHRLLDSAYIADDVPIGLVEFPAPALRVVPNSAWQGYRDDGVRAIVLFRRRLESGTTTGDQLRMVTWQEFSSGDFRTQLITYPVDESDRTVKQILEDLNSQCAPEKREADLAYWQQVFEYVVKLILYLKLPDAHVEADLA